Protein AF-W6KRL6-F1 (afdb_monomer_lite)

Secondary structure (DSSP, 8-state):
--EEEEEESSHHHHHHHHHHHTT--HHHHHHHHHHHHHSTTEEEEEEE-TTS-----TTEEEEEEE--TTSPPEEEEEEPPPHHHHHHHHHHHHHHHHHHHHHHHHHHHHHHHHHHHHHHHHHHTT-HHHHHHHHHHHHHHHHHTT-HHHHHHHHHHHHHHHHHTT-HHHHHHHHHHHHHHHHHTT-HHHHHHHHHHHHHHHH--SHHHHTTTSTT-PPP------------------

Sequence (238 aa):
MDRDVFFLQDSWTTLAVVRSIRGRCRHKRNRVARYVVHGPVAQRVFRLGGGGPRAEIASALFVGLYCESHAAVVEVWVGQPSLGQLFYDGTMFSARIAQAELVRQYACYCRIAKLQTIGGGWASLRESRRAMQCAIELFNVATAVGNEVIASNCRVFVGWALLWSGNTRQALKLFKAEKQSACMRKDLEQQRRCENAIINARTNTTLRRHAQSHVHDRMPQQWELGGCTSGNSSVTSA

Structure (mmCIF, N/CA/C/O backbone):
data_AF-W6KRL6-F1
#
_entry.id   AF-W6KRL6-F1
#
loop_
_atom_site.group_PDB
_atom_site.id
_atom_site.type_symbol
_atom_site.label_atom_id
_atom_site.label_alt_id
_atom_site.label_comp_id
_atom_site.label_asym_id
_atom_site.label_entity_id
_atom_site.label_seq_id
_atom_site.pdbx_PDB_ins_code
_atom_site.Cartn_x
_atom_site.Cartn_y
_atom_site.Cartn_z
_atom_site.occupancy
_atom_site.B_iso_or_equiv
_atom_site.auth_seq_id
_atom_site.auth_comp_id
_atom_site.auth_asym_id
_atom_site.auth_atom_id
_atom_site.pdbx_PDB_model_num
ATOM 1 N N . MET A 1 1 ? 27.634 0.702 -47.245 1.00 64.06 1 MET A N 1
ATOM 2 C CA . MET A 1 1 ? 26.560 0.097 -46.434 1.00 64.06 1 MET A CA 1
ATOM 3 C C . MET A 1 1 ? 26.072 1.160 -45.486 1.00 64.06 1 MET A C 1
ATOM 5 O O . MET A 1 1 ? 26.907 1.764 -44.817 1.00 64.06 1 MET A O 1
ATOM 9 N N . ASP A 1 2 ? 24.767 1.401 -45.485 1.00 75.81 2 ASP A N 1
ATOM 10 C CA . ASP A 1 2 ? 24.151 2.422 -44.644 1.00 75.81 2 ASP A CA 1
ATOM 11 C C . ASP A 1 2 ? 24.050 1.927 -43.201 1.00 75.81 2 ASP A C 1
ATOM 13 O O . ASP A 1 2 ? 23.887 0.727 -42.943 1.00 75.81 2 ASP A O 1
ATOM 17 N N . ARG A 1 3 ? 24.198 2.858 -42.257 1.00 80.44 3 ARG A N 1
ATOM 18 C CA . ARG A 1 3 ? 24.149 2.575 -40.822 1.00 80.44 3 ARG A CA 1
ATOM 19 C C . ARG A 1 3 ? 23.071 3.415 -40.172 1.00 80.44 3 ARG A C 1
ATOM 21 O O . ARG A 1 3 ? 23.146 4.642 -40.221 1.00 80.44 3 ARG A O 1
ATOM 28 N N . ASP A 1 4 ? 22.162 2.748 -39.478 1.00 84.50 4 ASP A N 1
ATOM 29 C CA . ASP A 1 4 ? 21.127 3.405 -38.695 1.00 84.50 4 ASP A CA 1
ATOM 30 C C . ASP A 1 4 ? 21.424 3.214 -37.207 1.00 84.50 4 ASP A C 1
ATOM 32 O O . ASP A 1 4 ? 21.518 2.089 -36.706 1.00 84.50 4 ASP A O 1
ATOM 36 N N . VAL A 1 5 ? 21.591 4.330 -36.497 1.00 83.50 5 VAL A N 1
ATOM 37 C CA . VAL A 1 5 ? 21.803 4.366 -35.048 1.00 83.50 5 VAL A CA 1
ATOM 38 C C . VAL A 1 5 ? 20.499 4.751 -34.363 1.00 83.50 5 VAL A C 1
ATOM 40 O O . VAL A 1 5 ? 19.988 5.857 -34.540 1.00 83.50 5 VAL A O 1
ATOM 43 N N . PHE A 1 6 ? 19.979 3.838 -33.551 1.00 84.69 6 PHE A N 1
ATOM 44 C CA . PHE A 1 6 ? 18.745 3.994 -32.796 1.00 84.69 6 PHE A CA 1
ATOM 45 C C . PHE A 1 6 ? 19.049 4.363 -31.344 1.00 84.69 6 PHE A C 1
ATOM 47 O O . PHE A 1 6 ? 19.802 3.670 -30.657 1.00 84.69 6 PHE A O 1
ATOM 54 N N . PHE A 1 7 ? 18.416 5.426 -30.859 1.00 82.69 7 PHE A N 1
ATOM 55 C CA . PHE A 1 7 ? 18.311 5.723 -29.434 1.00 82.69 7 PHE A CA 1
ATOM 56 C C . PHE A 1 7 ? 16.931 5.289 -28.959 1.00 82.69 7 PHE A C 1
ATOM 58 O O . PHE A 1 7 ? 15.911 5.712 -29.515 1.00 82.69 7 PHE A O 1
ATOM 65 N N . LEU A 1 8 ? 16.912 4.398 -27.970 1.00 85.75 8 LEU A N 1
ATOM 66 C CA . LEU A 1 8 ? 15.674 3.843 -27.440 1.00 85.75 8 LEU A CA 1
ATOM 67 C C . LEU A 1 8 ? 15.083 4.750 -26.358 1.00 85.75 8 LEU A C 1
ATOM 69 O O . LEU A 1 8 ? 15.789 5.565 -25.773 1.00 85.75 8 LEU A O 1
ATOM 73 N N . GLN A 1 9 ? 13.789 4.571 -26.104 1.00 84.19 9 GLN A N 1
ATOM 74 C CA . GLN A 1 9 ? 12.980 5.387 -25.196 1.00 84.19 9 GLN A CA 1
ATOM 75 C C . GLN A 1 9 ? 13.526 5.478 -23.765 1.00 84.19 9 GLN A C 1
ATOM 77 O O . GLN A 1 9 ? 13.345 6.501 -23.108 1.00 84.19 9 GLN A O 1
ATOM 82 N N . ASP A 1 10 ? 14.169 4.416 -23.279 1.00 84.12 10 ASP A N 1
ATOM 83 C CA . ASP A 1 10 ? 14.831 4.406 -21.981 1.00 84.12 10 ASP A CA 1
ATOM 84 C C . ASP A 1 10 ? 16.090 3.522 -21.977 1.00 84.12 10 ASP A C 1
ATOM 86 O O . ASP A 1 10 ? 16.336 2.659 -22.838 1.00 84.12 10 ASP A O 1
ATOM 90 N N . SER A 1 11 ? 16.919 3.754 -20.964 1.00 87.38 11 SER A N 1
ATOM 91 C CA . SER A 1 11 ? 18.169 3.032 -20.759 1.00 87.38 11 SER A CA 1
ATOM 92 C C . SER A 1 11 ? 17.945 1.546 -20.473 1.00 87.38 11 SER A C 1
ATOM 94 O O . SER A 1 11 ? 18.770 0.715 -20.858 1.00 87.38 11 SER A O 1
ATOM 96 N N . TRP A 1 12 ? 16.827 1.177 -19.841 1.00 86.94 12 TRP A N 1
ATOM 97 C CA . TRP A 1 12 ? 16.502 -0.213 -19.506 1.00 86.94 12 TRP A CA 1
ATOM 98 C C . TRP A 1 12 ? 16.234 -1.047 -20.748 1.00 86.94 12 TRP A C 1
ATOM 100 O O . TRP A 1 12 ? 16.738 -2.166 -20.868 1.00 86.94 12 TRP A O 1
ATOM 110 N N . THR A 1 13 ? 15.508 -0.489 -21.707 1.00 87.69 13 THR A N 1
ATOM 111 C CA . THR A 1 13 ? 15.218 -1.153 -22.967 1.00 87.69 13 THR A CA 1
ATOM 112 C C . THR A 1 13 ? 16.473 -1.261 -23.812 1.00 87.69 13 THR A C 1
ATOM 114 O O . THR A 1 13 ? 16.713 -2.297 -24.434 1.00 87.69 13 THR A O 1
ATOM 117 N N . THR A 1 14 ? 17.343 -0.252 -23.748 1.00 87.12 14 THR A N 1
ATOM 118 C CA . THR A 1 14 ? 18.675 -0.338 -24.347 1.00 87.12 14 THR A CA 1
ATOM 119 C C . THR A 1 14 ? 19.475 -1.497 -23.760 1.00 87.12 14 THR A C 1
ATOM 121 O O . THR A 1 14 ? 19.938 -2.365 -24.501 1.00 87.12 14 THR A O 1
ATOM 124 N N . LEU A 1 15 ? 19.573 -1.594 -22.432 1.00 86.94 15 LEU A N 1
ATOM 125 C CA . LEU A 1 15 ? 20.254 -2.703 -21.761 1.00 86.94 15 LEU A CA 1
ATOM 126 C C . LEU A 1 15 ? 19.613 -4.066 -22.067 1.00 86.94 15 LEU A C 1
ATOM 128 O O . LEU A 1 15 ? 20.332 -5.054 -22.239 1.00 86.94 15 LEU A O 1
ATOM 132 N N . ALA A 1 16 ? 18.285 -4.135 -22.183 1.00 88.12 16 ALA A N 1
ATOM 133 C CA . ALA A 1 16 ? 17.567 -5.349 -22.562 1.00 88.12 16 ALA A CA 1
ATOM 134 C C . ALA A 1 16 ? 17.936 -5.802 -23.982 1.00 88.12 16 ALA A C 1
ATOM 136 O O . ALA A 1 16 ? 18.247 -6.979 -24.188 1.00 88.12 16 ALA A O 1
ATOM 137 N N . VAL A 1 17 ? 17.994 -4.874 -24.943 1.00 87.62 17 VAL A N 1
ATOM 138 C CA . VAL A 1 17 ? 18.446 -5.147 -26.314 1.00 87.62 17 VAL A CA 1
ATOM 139 C C . VAL A 1 17 ? 19.902 -5.616 -26.319 1.00 87.62 17 VAL A C 1
ATOM 141 O O . VAL A 1 17 ? 20.185 -6.677 -26.881 1.00 87.62 17 VAL A O 1
ATOM 144 N N . VAL A 1 18 ? 20.808 -4.924 -25.617 1.00 85.75 18 VAL A N 1
ATOM 145 C CA . VAL A 1 18 ? 22.223 -5.327 -25.487 1.00 85.75 18 VAL A CA 1
ATOM 146 C C . VAL A 1 18 ? 22.353 -6.739 -24.907 1.00 85.75 18 VAL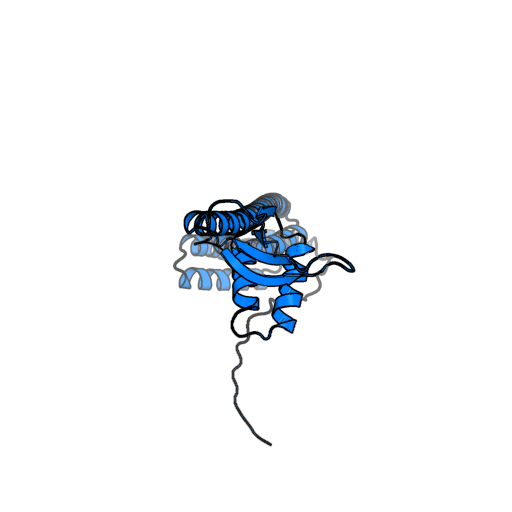 A C 1
ATOM 148 O O . VAL A 1 18 ? 23.077 -7.583 -25.444 1.00 85.75 18 VAL A O 1
ATOM 151 N N . ARG A 1 19 ? 21.625 -7.044 -23.830 1.00 86.81 19 ARG A N 1
ATOM 152 C CA . ARG A 1 19 ? 21.628 -8.376 -23.210 1.00 86.81 19 ARG A CA 1
ATOM 153 C C . ARG A 1 19 ? 21.051 -9.435 -24.146 1.00 86.81 19 ARG A C 1
ATOM 155 O O . ARG A 1 19 ? 21.549 -10.557 -24.173 1.00 86.81 19 ARG A O 1
ATOM 162 N N . SER A 1 20 ? 20.040 -9.083 -24.938 1.00 85.94 20 SER A N 1
ATOM 163 C CA . SER A 1 20 ? 19.378 -10.004 -25.863 1.00 85.94 20 SER A CA 1
ATOM 164 C C . SER A 1 20 ? 20.248 -10.429 -27.047 1.00 85.94 20 SER A C 1
ATOM 166 O O . SER A 1 20 ? 19.933 -11.438 -27.675 1.00 85.94 20 SER A O 1
ATOM 168 N N . ILE A 1 21 ? 21.333 -9.710 -27.353 1.00 87.06 21 ILE A N 1
ATOM 169 C CA . ILE A 1 21 ? 22.232 -10.042 -28.469 1.00 87.06 21 ILE A CA 1
ATOM 170 C C . ILE A 1 21 ? 23.564 -10.671 -28.038 1.00 87.06 21 ILE A C 1
ATOM 172 O O . ILE A 1 21 ? 24.236 -11.277 -28.876 1.00 87.06 21 ILE A O 1
ATOM 176 N N . ARG A 1 22 ? 23.942 -10.585 -26.753 1.00 81.56 22 ARG A N 1
ATOM 177 C CA . ARG A 1 22 ? 25.165 -11.221 -26.229 1.00 81.56 22 ARG A CA 1
ATOM 178 C C . ARG A 1 22 ? 25.118 -12.741 -26.438 1.00 81.56 22 ARG A C 1
ATOM 180 O O . ARG A 1 22 ? 24.152 -13.395 -26.055 1.00 81.56 22 ARG A O 1
ATOM 187 N N . GLY A 1 23 ? 26.160 -13.294 -27.066 1.00 74.19 23 GLY A N 1
ATOM 188 C CA . GLY A 1 23 ? 26.314 -14.739 -27.295 1.00 74.19 23 GLY A CA 1
ATOM 189 C C . GLY A 1 23 ? 25.316 -15.367 -28.278 1.00 74.19 23 GLY A C 1
ATOM 190 O O . GLY A 1 23 ? 25.178 -16.586 -28.302 1.00 74.19 23 GLY A O 1
ATOM 191 N N . ARG A 1 24 ? 24.584 -14.571 -29.074 1.00 83.56 24 ARG A N 1
ATOM 192 C CA . ARG A 1 24 ? 23.558 -15.090 -29.996 1.00 83.56 24 ARG A CA 1
ATOM 193 C C . ARG A 1 24 ? 24.026 -15.167 -31.450 1.00 83.56 24 ARG A C 1
ATOM 195 O O . ARG A 1 24 ? 24.727 -14.290 -31.947 1.00 83.56 24 ARG A O 1
ATOM 202 N N . CYS A 1 25 ? 23.538 -16.183 -32.163 1.00 86.19 25 CYS A N 1
ATOM 203 C CA . CYS A 1 25 ? 23.768 -16.375 -33.596 1.00 86.19 25 CYS A CA 1
ATOM 204 C C . CYS A 1 25 ? 23.136 -15.256 -34.451 1.00 86.19 25 CYS A C 1
ATOM 206 O O . CYS A 1 25 ? 22.138 -14.639 -34.062 1.00 86.19 25 CYS A O 1
ATOM 208 N N . ARG A 1 26 ? 23.663 -15.061 -35.670 1.00 84.62 26 ARG A N 1
ATOM 209 C CA . ARG A 1 26 ? 23.266 -14.009 -36.632 1.00 84.62 26 ARG A CA 1
ATOM 210 C C . ARG A 1 26 ? 21.752 -13.907 -36.864 1.00 84.62 26 ARG A C 1
ATOM 212 O O . ARG A 1 26 ? 21.209 -12.809 -36.854 1.00 84.62 26 ARG A O 1
ATOM 219 N N . HIS A 1 27 ? 21.050 -15.033 -36.995 1.00 83.94 27 HIS A N 1
ATOM 220 C CA . HIS A 1 27 ? 19.597 -15.039 -37.212 1.00 83.94 27 HIS A CA 1
ATOM 221 C C . HIS A 1 27 ? 18.814 -14.409 -36.043 1.00 83.94 27 HIS A C 1
ATOM 223 O O . HIS A 1 27 ? 17.925 -13.585 -36.253 1.00 83.94 27 HIS A O 1
ATOM 229 N N . LYS A 1 28 ? 19.186 -14.729 -34.793 1.00 85.75 28 LYS A N 1
ATOM 230 C CA . LYS A 1 28 ? 18.552 -14.151 -33.595 1.00 85.75 28 LYS A CA 1
ATOM 231 C C . LYS A 1 28 ? 18.850 -12.654 -33.473 1.00 85.75 28 LYS A C 1
ATOM 233 O O . LYS A 1 28 ? 17.964 -11.897 -33.094 1.00 85.75 28 LYS A O 1
ATOM 238 N N . ARG A 1 29 ? 20.062 -12.227 -33.840 1.00 87.25 29 ARG A N 1
ATOM 239 C CA . ARG A 1 29 ? 20.460 -10.811 -33.893 1.00 87.25 29 ARG A CA 1
ATOM 240 C C . ARG A 1 29 ? 19.638 -10.012 -34.906 1.00 87.25 29 ARG A C 1
ATOM 242 O O . ARG A 1 29 ? 19.125 -8.955 -34.562 1.00 87.25 29 ARG A O 1
ATOM 249 N N . ASN A 1 30 ? 19.407 -10.555 -36.099 1.00 88.25 30 ASN A N 1
ATOM 250 C CA . ASN A 1 30 ? 18.569 -9.905 -37.114 1.00 88.25 30 ASN A CA 1
ATOM 251 C C . ASN A 1 30 ? 17.095 -9.795 -36.680 1.00 88.25 30 ASN A C 1
ATOM 253 O O . ASN A 1 30 ? 16.422 -8.822 -37.012 1.00 88.25 30 ASN A O 1
ATOM 257 N N . ARG A 1 31 ? 16.584 -10.752 -35.891 1.00 86.50 31 ARG A N 1
ATOM 258 C CA . ARG A 1 31 ? 15.240 -10.647 -35.296 1.00 86.50 31 ARG A CA 1
ATOM 259 C C . ARG A 1 31 ? 15.147 -9.497 -34.287 1.00 86.50 31 ARG A C 1
ATOM 261 O O . ARG A 1 31 ? 14.155 -8.780 -34.288 1.00 86.50 31 ARG A O 1
ATOM 268 N N . VAL A 1 32 ? 16.178 -9.306 -33.462 1.00 87.06 32 VAL A N 1
ATOM 269 C CA . VAL A 1 32 ? 16.261 -8.158 -32.542 1.00 87.06 32 VAL A CA 1
ATOM 270 C C . VAL A 1 32 ? 16.416 -6.850 -33.322 1.00 87.06 32 VAL A C 1
ATOM 272 O O . VAL A 1 32 ? 15.761 -5.875 -32.983 1.00 87.06 32 VAL A O 1
ATOM 275 N N . ALA A 1 33 ? 17.197 -6.833 -34.407 1.00 88.56 33 ALA A N 1
ATOM 276 C CA . ALA A 1 33 ? 17.314 -5.668 -35.285 1.00 88.56 33 ALA A CA 1
ATOM 277 C C . ALA A 1 33 ? 15.953 -5.257 -35.875 1.00 88.56 33 ALA A C 1
ATOM 279 O O . ALA A 1 33 ? 15.594 -4.090 -35.802 1.00 88.56 33 ALA A O 1
ATOM 280 N N . ARG A 1 34 ? 15.139 -6.214 -36.351 1.00 87.38 34 ARG A N 1
ATOM 281 C CA . ARG A 1 34 ? 13.751 -5.938 -36.777 1.00 87.38 34 ARG A CA 1
ATOM 282 C C . ARG A 1 34 ? 12.901 -5.333 -35.661 1.00 87.38 34 ARG A C 1
ATOM 284 O O . ARG A 1 34 ? 12.130 -4.421 -35.923 1.00 87.38 34 ARG A O 1
ATOM 291 N N . TYR A 1 35 ? 13.038 -5.840 -34.435 1.00 85.94 35 TYR A N 1
ATOM 292 C CA . TYR A 1 35 ? 12.329 -5.297 -33.275 1.00 85.94 35 TYR A CA 1
ATOM 293 C C . TYR A 1 35 ? 12.778 -3.872 -32.931 1.00 85.94 35 TYR A C 1
ATOM 295 O O . TYR A 1 35 ? 11.952 -3.061 -32.546 1.00 85.94 35 TYR A O 1
ATOM 303 N N . VAL A 1 36 ? 14.061 -3.542 -33.082 1.00 87.06 36 VAL A N 1
ATOM 304 C CA . VAL A 1 36 ? 14.564 -2.175 -32.864 1.00 87.06 36 VAL A CA 1
ATOM 305 C C . VAL A 1 36 ? 14.040 -1.211 -33.931 1.00 87.06 36 VAL A C 1
ATOM 307 O O . VAL A 1 36 ? 13.662 -0.097 -33.593 1.00 87.06 36 VAL A O 1
ATOM 310 N N . VAL A 1 37 ? 13.989 -1.648 -35.194 1.00 86.31 37 VAL A N 1
ATOM 311 C CA . VAL A 1 37 ? 13.537 -0.820 -36.325 1.00 86.31 37 VAL A CA 1
ATOM 312 C C . VAL A 1 37 ? 12.026 -0.565 -36.282 1.00 86.31 37 VAL A C 1
ATOM 314 O O . VAL A 1 37 ? 11.600 0.567 -36.476 1.00 86.31 37 VAL A O 1
ATOM 317 N N . HIS A 1 38 ? 11.221 -1.600 -36.013 1.00 83.38 38 HIS A N 1
ATOM 318 C CA . HIS A 1 38 ? 9.748 -1.527 -36.075 1.00 83.38 38 HIS A CA 1
ATOM 319 C C . HIS A 1 38 ? 9.056 -1.452 -34.716 1.00 83.38 38 HIS A C 1
ATOM 321 O O . HIS A 1 38 ? 7.838 -1.309 -34.642 1.00 83.38 38 HIS A O 1
ATOM 327 N N . GLY A 1 39 ? 9.796 -1.637 -33.629 1.00 76.31 39 GLY A N 1
ATOM 328 C CA . GLY A 1 39 ? 9.232 -1.627 -32.289 1.00 76.31 39 GLY A CA 1
ATOM 329 C C . GLY A 1 39 ? 8.899 -0.207 -31.830 1.00 76.31 39 GLY A C 1
ATOM 330 O O . GLY A 1 39 ? 9.564 0.747 -32.233 1.00 76.31 39 GLY A O 1
ATOM 331 N N . PRO A 1 40 ? 7.949 -0.053 -30.892 1.00 69.50 40 PRO A N 1
ATOM 332 C CA . PRO A 1 40 ? 7.543 1.250 -30.350 1.00 69.50 40 PRO A CA 1
ATOM 333 C C . PRO A 1 40 ? 8.632 1.934 -29.505 1.00 69.50 40 PRO A C 1
ATOM 335 O O . PRO A 1 40 ? 8.388 2.956 -28.877 1.00 69.50 40 PRO A O 1
ATOM 338 N N . VAL A 1 41 ? 9.824 1.343 -29.438 1.00 70.06 41 VAL A N 1
ATOM 339 C CA . VAL A 1 41 ? 10.888 1.722 -28.512 1.00 70.06 41 VAL A CA 1
ATOM 340 C C . VAL A 1 41 ? 11.877 2.708 -29.138 1.00 70.06 41 VAL A C 1
ATOM 342 O O . VAL A 1 41 ? 12.660 3.326 -28.421 1.00 70.06 41 VAL A O 1
ATOM 345 N N . ALA A 1 42 ? 11.891 2.858 -30.464 1.00 72.56 42 ALA A N 1
ATOM 346 C CA . ALA A 1 42 ? 12.784 3.801 -31.128 1.00 72.56 42 ALA A CA 1
ATOM 347 C C . ALA A 1 42 ? 12.310 5.241 -30.883 1.00 72.56 42 ALA A C 1
ATOM 349 O O . ALA A 1 42 ? 11.240 5.637 -31.336 1.00 72.56 42 ALA A O 1
ATOM 350 N N . GLN A 1 43 ? 13.118 6.034 -30.178 1.00 68.44 43 GLN A N 1
ATOM 351 C CA . GLN A 1 43 ? 12.802 7.433 -29.890 1.00 68.44 43 GLN A CA 1
ATOM 352 C C . GLN A 1 43 ? 13.455 8.384 -30.896 1.00 68.44 43 GLN A C 1
ATOM 354 O O . GLN A 1 43 ? 12.865 9.398 -31.268 1.00 68.44 43 GLN A O 1
ATOM 359 N N . ARG A 1 44 ? 14.686 8.081 -31.329 1.00 68.38 44 ARG A N 1
ATOM 360 C CA . ARG A 1 44 ? 15.421 8.853 -32.343 1.00 68.38 44 ARG A CA 1
ATOM 361 C C . ARG A 1 44 ? 16.256 7.927 -33.217 1.00 68.38 44 ARG A C 1
ATOM 363 O O . ARG A 1 44 ? 16.846 6.973 -32.711 1.00 68.38 44 ARG A O 1
ATOM 370 N N . VAL A 1 45 ? 16.335 8.242 -34.508 1.00 75.81 45 VAL A N 1
ATOM 371 C CA . VAL A 1 45 ? 17.116 7.490 -35.499 1.00 75.81 45 VAL A CA 1
ATOM 372 C C . VAL A 1 45 ? 18.070 8.441 -36.207 1.00 75.81 45 VAL A C 1
ATOM 374 O O . VAL A 1 45 ? 17.643 9.469 -36.728 1.00 75.81 45 VAL A O 1
ATOM 377 N N . PHE A 1 46 ? 19.354 8.092 -36.237 1.00 71.94 46 PHE A N 1
ATOM 378 C CA . PHE A 1 46 ? 20.376 8.805 -36.997 1.00 71.94 46 PHE A CA 1
ATOM 379 C C . PHE A 1 46 ? 20.888 7.907 -38.118 1.00 71.94 46 PHE A C 1
ATOM 381 O O . PHE A 1 46 ? 21.445 6.842 -37.849 1.00 71.94 46 PHE A O 1
ATOM 388 N N . ARG A 1 47 ? 20.710 8.344 -39.369 1.00 72.38 47 ARG A N 1
ATOM 389 C CA . ARG A 1 47 ? 21.240 7.652 -40.548 1.00 72.38 47 ARG A CA 1
ATOM 390 C C . ARG A 1 47 ? 22.613 8.208 -40.891 1.00 72.38 47 ARG A C 1
ATOM 392 O O . ARG A 1 47 ? 22.749 9.402 -41.152 1.00 72.38 47 ARG A O 1
ATOM 399 N N . LEU A 1 48 ? 23.628 7.355 -40.896 1.00 66.94 48 LEU A N 1
ATOM 400 C CA . LEU A 1 48 ? 24.983 7.720 -41.294 1.00 66.94 48 LEU A CA 1
ATOM 401 C C . LEU A 1 48 ? 25.221 7.240 -42.729 1.00 66.94 48 LEU A C 1
ATOM 403 O O . LEU A 1 48 ? 25.439 6.051 -42.970 1.00 66.94 48 LEU A O 1
ATOM 407 N N . GLY A 1 49 ? 25.171 8.182 -43.673 1.00 59.50 49 GLY A N 1
ATOM 408 C CA . GLY A 1 49 ? 25.572 7.966 -45.064 1.00 59.50 49 GLY A CA 1
ATOM 409 C C . GLY A 1 49 ? 27.096 7.973 -45.215 1.00 59.50 49 GLY A C 1
ATOM 410 O O . GLY A 1 49 ? 27.803 8.695 -44.506 1.00 59.50 49 GLY A O 1
ATOM 411 N N . GLY A 1 50 ? 27.614 7.149 -46.129 1.00 55.78 50 GLY A N 1
ATOM 412 C CA . GLY A 1 50 ? 29.049 7.026 -46.398 1.00 55.78 50 GLY A CA 1
ATOM 413 C C . GLY A 1 50 ? 29.660 8.343 -46.883 1.00 55.78 50 GLY A C 1
ATOM 414 O O . GLY A 1 50 ? 29.525 8.688 -48.049 1.00 55.78 50 GLY A O 1
ATOM 415 N N . GLY A 1 51 ? 30.330 9.072 -45.987 1.00 51.44 51 GLY A N 1
ATOM 416 C CA . GLY A 1 51 ? 31.035 10.318 -46.314 1.00 51.44 51 GLY A CA 1
ATOM 417 C C . GLY A 1 51 ? 31.280 11.257 -45.129 1.00 51.44 51 GLY A C 1
ATOM 418 O O . GLY A 1 51 ? 32.160 12.107 -45.206 1.00 51.44 51 GLY A O 1
ATOM 419 N N . GLY A 1 52 ? 30.552 11.104 -44.018 1.00 46.41 52 GLY A N 1
ATOM 420 C CA . GLY A 1 52 ? 30.804 11.879 -42.797 1.00 46.41 52 GLY A CA 1
ATOM 421 C C . GLY A 1 52 ? 32.029 11.383 -42.015 1.00 46.41 52 GLY A C 1
ATOM 422 O O . GLY A 1 52 ? 32.394 10.207 -42.143 1.00 46.41 52 GLY A O 1
ATOM 423 N N . PRO A 1 53 ? 32.664 12.241 -41.186 1.00 42.56 53 PRO A N 1
ATOM 424 C CA . PRO A 1 53 ? 33.750 11.811 -40.316 1.00 42.56 53 PRO A CA 1
ATOM 425 C C . PRO A 1 53 ? 33.299 10.600 -39.500 1.00 42.56 53 PRO A C 1
ATOM 427 O O . PRO A 1 53 ? 32.136 10.506 -39.097 1.00 42.56 53 PRO A O 1
ATOM 430 N N . ARG A 1 54 ? 34.234 9.676 -39.247 1.00 46.06 54 ARG A N 1
ATOM 431 C CA . ARG A 1 54 ? 34.097 8.643 -38.216 1.00 46.06 54 ARG A CA 1
ATOM 432 C C . ARG A 1 54 ? 34.010 9.357 -36.865 1.00 46.06 54 ARG A C 1
ATOM 434 O O . ARG A 1 54 ? 34.966 9.332 -36.103 1.00 46.06 54 ARG A O 1
ATOM 441 N N . ALA A 1 55 ? 32.902 10.041 -36.583 1.00 46.34 55 ALA A N 1
ATOM 442 C CA . ALA A 1 55 ? 32.532 10.332 -35.217 1.00 46.34 55 ALA A CA 1
ATOM 443 C C . ALA A 1 55 ? 32.529 8.960 -34.563 1.00 46.34 55 ALA A C 1
ATOM 445 O O . ALA A 1 55 ? 31.776 8.078 -34.987 1.00 46.34 55 ALA A O 1
ATOM 446 N N . GLU A 1 56 ? 33.496 8.736 -33.680 1.00 45.38 56 GLU A N 1
ATOM 447 C CA . GLU A 1 56 ? 33.597 7.506 -32.933 1.00 45.38 56 GLU A CA 1
ATOM 448 C C . GLU A 1 56 ? 32.216 7.263 -32.352 1.00 45.38 56 GLU A C 1
ATOM 450 O O . GLU A 1 56 ? 31.750 7.970 -31.460 1.00 45.38 56 GLU A O 1
ATOM 455 N N . ILE A 1 57 ? 31.535 6.256 -32.888 1.00 53.34 57 ILE A N 1
ATOM 456 C CA . ILE A 1 57 ? 30.336 5.713 -32.283 1.00 53.34 57 ILE A CA 1
ATOM 457 C C . ILE A 1 57 ? 30.823 4.899 -31.069 1.00 53.34 57 ILE A C 1
ATOM 459 O O . ILE A 1 57 ? 30.576 3.703 -30.955 1.00 53.34 57 ILE A O 1
ATOM 463 N N . ALA A 1 58 ? 31.611 5.527 -30.187 1.00 53.19 58 ALA A N 1
ATOM 464 C CA . ALA A 1 58 ? 32.202 4.927 -28.997 1.00 53.19 58 ALA A CA 1
ATOM 465 C C . ALA A 1 58 ? 31.103 4.438 -28.043 1.00 53.19 58 ALA A C 1
ATOM 467 O O . ALA A 1 58 ? 31.318 3.548 -27.227 1.00 53.19 58 ALA A O 1
ATOM 468 N N . SER A 1 59 ? 29.899 4.985 -28.206 1.00 71.94 59 SER A N 1
ATOM 469 C CA . SER A 1 59 ? 28.701 4.683 -27.448 1.00 71.94 59 SER A CA 1
ATOM 470 C C . SER A 1 59 ? 27.577 4.125 -28.328 1.00 71.94 59 SER A C 1
ATOM 472 O O . SER A 1 59 ? 26.429 4.491 -28.126 1.00 71.94 59 SER A O 1
ATOM 474 N N . ALA A 1 60 ? 27.828 3.237 -29.299 1.00 79.88 60 ALA A N 1
ATOM 475 C CA . ALA A 1 60 ? 26.749 2.398 -29.844 1.00 79.88 60 ALA A CA 1
ATOM 476 C C . ALA A 1 60 ? 27.188 0.959 -30.105 1.00 79.88 60 ALA A C 1
ATOM 478 O O . ALA A 1 60 ? 28.340 0.659 -30.405 1.00 79.88 60 ALA A O 1
ATOM 479 N N . LEU A 1 61 ? 26.225 0.052 -29.990 1.00 85.88 61 LEU A N 1
ATOM 480 C CA . LEU A 1 61 ? 26.424 -1.379 -30.120 1.00 85.88 61 LEU A CA 1
ATOM 481 C C . LEU A 1 61 ? 25.745 -1.895 -31.385 1.00 85.88 61 LEU A C 1
ATOM 483 O O . LEU A 1 61 ? 24.552 -1.674 -31.595 1.00 85.88 61 LEU A O 1
ATOM 487 N N . PHE A 1 62 ? 26.488 -2.650 -32.190 1.00 87.25 62 PHE A N 1
ATOM 488 C CA . PHE A 1 62 ? 25.923 -3.328 -33.349 1.00 87.25 62 PHE A CA 1
ATOM 489 C C . PHE A 1 62 ? 24.919 -4.400 -32.910 1.00 87.25 62 PHE A C 1
ATOM 491 O O . PHE A 1 62 ? 25.273 -5.360 -32.217 1.00 87.25 62 PHE A O 1
ATOM 498 N N . VAL A 1 63 ? 23.669 -4.276 -33.349 1.00 88.25 63 VAL A N 1
ATOM 499 C CA . VAL A 1 63 ? 22.590 -5.210 -33.012 1.00 88.25 63 VAL A CA 1
ATOM 500 C C . VAL A 1 63 ? 22.515 -6.328 -34.037 1.00 88.25 63 VAL A C 1
ATOM 502 O O . VAL A 1 63 ? 22.600 -7.501 -33.663 1.00 88.25 63 VAL A O 1
ATOM 505 N N . GLY A 1 64 ? 22.417 -5.981 -35.317 1.00 88.44 64 GLY A N 1
ATOM 506 C CA . GLY A 1 64 ? 22.269 -6.932 -36.411 1.00 88.44 64 GLY A CA 1
ATOM 507 C C . GLY A 1 64 ? 22.007 -6.239 -37.742 1.00 88.44 64 GLY A C 1
ATOM 508 O O . GLY A 1 64 ? 22.094 -5.019 -37.853 1.00 88.44 64 GLY A O 1
ATOM 509 N N . LEU A 1 65 ? 21.686 -7.037 -38.755 1.00 89.44 65 LEU A N 1
ATOM 510 C CA . LEU A 1 65 ? 21.355 -6.532 -40.082 1.00 89.44 65 LEU A CA 1
ATOM 511 C C . LEU A 1 65 ? 19.842 -6.521 -40.264 1.00 89.44 65 LEU A C 1
ATOM 513 O O . LEU A 1 65 ? 19.160 -7.494 -39.917 1.00 89.44 65 LEU A O 1
ATOM 517 N N . TYR A 1 66 ? 19.346 -5.442 -40.850 1.00 86.81 66 TYR A N 1
ATOM 518 C CA . TYR A 1 66 ? 17.968 -5.314 -41.287 1.00 86.81 66 TYR A CA 1
ATOM 519 C C . TYR A 1 66 ? 17.927 -5.107 -42.802 1.00 86.81 66 TYR A C 1
ATOM 521 O O . TYR A 1 66 ? 18.783 -4.446 -43.378 1.00 86.81 66 TYR A O 1
ATOM 529 N N . CYS A 1 67 ? 16.954 -5.735 -43.449 1.00 83.19 67 CYS A N 1
ATOM 530 C CA . CYS A 1 67 ? 16.679 -5.570 -44.867 1.00 83.19 67 CYS A CA 1
ATOM 531 C C . CYS A 1 67 ? 15.162 -5.525 -45.002 1.00 83.19 67 CYS A C 1
ATOM 533 O O . CYS A 1 67 ? 14.479 -6.477 -44.606 1.00 83.19 67 CYS A O 1
ATOM 535 N N . GLU A 1 68 ? 14.659 -4.397 -45.481 1.00 76.31 68 GLU A N 1
ATOM 536 C CA . GLU A 1 68 ? 13.265 -4.247 -45.876 1.00 76.31 68 GLU A CA 1
ATOM 537 C C . GLU A 1 68 ? 13.094 -4.912 -47.245 1.00 76.31 68 GLU A C 1
ATOM 539 O O . GLU A 1 68 ? 14.028 -4.906 -48.046 1.00 76.31 68 GLU A O 1
ATOM 544 N N . SER A 1 69 ? 11.957 -5.557 -47.510 1.00 59.66 69 SER A N 1
ATOM 545 C CA . SER A 1 69 ? 11.741 -6.291 -48.762 1.00 59.66 69 SER A CA 1
ATOM 546 C C . SER A 1 69 ? 12.030 -5.381 -49.968 1.00 59.66 69 SER A C 1
ATOM 548 O O . SER A 1 69 ? 11.288 -4.433 -50.196 1.00 59.66 69 SER A O 1
ATOM 550 N N . HIS A 1 70 ? 13.105 -5.676 -50.713 1.00 59.03 70 HIS A N 1
ATOM 551 C CA . HIS A 1 70 ? 13.650 -4.911 -51.856 1.00 59.03 70 HIS A CA 1
ATOM 552 C C . HIS A 1 70 ? 14.546 -3.689 -51.553 1.00 59.03 70 HIS A C 1
ATOM 554 O O . HIS A 1 70 ? 14.935 -2.988 -52.486 1.00 59.03 70 HIS A O 1
ATOM 560 N N . ALA A 1 71 ? 14.946 -3.458 -50.301 1.00 70.75 71 ALA A N 1
ATOM 561 C CA . ALA A 1 71 ? 15.875 -2.390 -49.919 1.00 70.75 71 ALA A CA 1
ATOM 562 C C . ALA A 1 71 ? 17.324 -2.885 -49.736 1.00 70.75 71 ALA A C 1
ATOM 564 O O . ALA A 1 71 ? 17.603 -4.083 -49.639 1.00 70.75 71 ALA A O 1
ATOM 565 N N . ALA A 1 72 ? 18.267 -1.942 -49.667 1.00 77.38 72 ALA A N 1
ATOM 566 C CA . ALA A 1 72 ? 19.645 -2.234 -49.289 1.00 77.38 72 ALA A CA 1
ATOM 567 C C . ALA A 1 72 ? 19.718 -2.769 -47.846 1.00 77.38 72 ALA A C 1
ATOM 569 O O . ALA A 1 72 ? 18.924 -2.399 -46.982 1.00 77.38 72 ALA A O 1
ATOM 570 N N . VAL A 1 73 ? 20.693 -3.641 -47.573 1.00 82.56 73 VAL A N 1
ATOM 571 C CA . VAL A 1 73 ? 20.942 -4.135 -46.212 1.00 82.56 73 VAL A CA 1
ATOM 572 C C . VAL A 1 73 ? 21.503 -2.995 -45.358 1.00 82.56 73 VAL A C 1
ATOM 574 O O . VAL A 1 73 ? 22.568 -2.460 -45.671 1.00 82.56 73 VAL A O 1
ATOM 577 N N . VAL A 1 74 ? 20.807 -2.674 -44.267 1.00 84.94 74 VAL A N 1
ATOM 578 C CA . VAL A 1 74 ? 21.170 -1.630 -43.301 1.00 84.94 74 VAL A CA 1
ATOM 579 C C . VAL A 1 74 ? 21.738 -2.267 -42.036 1.00 84.94 74 VAL A C 1
ATOM 581 O O . VAL A 1 74 ? 21.199 -3.244 -41.497 1.00 84.94 74 VAL A O 1
ATOM 584 N N . GLU A 1 75 ? 22.839 -1.711 -41.537 1.00 88.69 75 GLU A N 1
ATOM 585 C CA . GLU A 1 75 ? 23.365 -2.069 -40.223 1.00 88.69 75 GLU A CA 1
ATOM 586 C C . GLU A 1 75 ? 22.577 -1.349 -39.127 1.00 88.69 75 GLU A C 1
ATOM 588 O O . GLU A 1 75 ? 22.530 -0.121 -39.095 1.00 88.69 75 GLU A O 1
ATOM 593 N N . VAL A 1 76 ? 22.003 -2.114 -38.197 1.00 88.44 76 VAL A N 1
ATOM 594 C CA . VAL A 1 76 ? 21.263 -1.567 -37.057 1.00 88.44 76 VAL A CA 1
ATOM 595 C C . VAL A 1 76 ? 22.182 -1.489 -35.847 1.00 88.44 76 VAL A C 1
ATOM 597 O O . VAL A 1 76 ? 22.675 -2.507 -35.345 1.00 88.44 76 VAL A O 1
ATOM 600 N N . TRP A 1 77 ? 22.372 -0.272 -35.356 1.00 88.44 77 TRP A N 1
ATOM 601 C CA . TRP A 1 77 ? 23.160 0.060 -34.178 1.00 88.44 77 TRP A CA 1
ATOM 602 C C . TRP A 1 77 ? 22.256 0.669 -33.110 1.00 88.44 77 TRP A C 1
ATOM 604 O O . TRP A 1 77 ? 21.306 1.376 -33.428 1.00 88.44 77 TRP A O 1
ATOM 614 N N . VAL A 1 78 ? 22.541 0.411 -31.836 1.00 87.81 78 VAL A N 1
ATOM 615 C CA . VAL A 1 78 ? 21.812 1.022 -30.716 1.00 87.81 78 VAL A CA 1
ATOM 616 C C . VAL A 1 78 ? 22.774 1.822 -29.856 1.00 87.81 78 VAL A C 1
ATOM 618 O O . VAL A 1 78 ? 23.765 1.270 -29.375 1.00 87.81 78 VAL A O 1
ATOM 621 N N . GLY A 1 79 ? 22.480 3.109 -29.670 1.00 84.69 79 GLY A N 1
ATOM 622 C CA . GLY A 1 79 ? 23.252 4.001 -28.811 1.00 84.69 79 GLY A CA 1
ATOM 623 C C . GLY A 1 79 ? 23.233 3.517 -27.362 1.00 84.69 79 GLY A C 1
ATOM 624 O O . GLY A 1 79 ? 22.172 3.229 -26.823 1.00 84.69 79 GLY A O 1
ATOM 625 N N . GLN A 1 80 ? 24.395 3.400 -26.728 1.00 83.31 80 GLN A N 1
ATOM 626 C CA . GLN A 1 80 ? 24.534 3.085 -25.314 1.00 83.31 80 GLN A CA 1
ATOM 627 C C . GLN A 1 80 ? 24.094 4.288 -24.473 1.00 83.31 80 GLN A C 1
ATOM 629 O O . GLN A 1 80 ? 24.467 5.423 -24.786 1.00 83.31 80 GLN A O 1
ATOM 634 N N . PRO A 1 81 ? 23.328 4.067 -23.394 1.00 82.62 81 PRO A N 1
ATOM 635 C CA . PRO A 1 81 ? 22.943 5.150 -22.513 1.00 82.62 81 PRO A CA 1
ATOM 636 C C . PRO A 1 81 ? 24.178 5.658 -21.766 1.00 82.62 81 PRO A C 1
ATOM 638 O O . PRO A 1 81 ? 25.042 4.877 -21.359 1.00 82.62 81 PRO A O 1
ATOM 641 N N . SER A 1 82 ? 24.256 6.972 -21.560 1.00 84.06 82 SER A N 1
ATOM 642 C CA . SER A 1 82 ? 25.252 7.542 -20.655 1.00 84.06 82 SER A CA 1
ATOM 643 C C . SER A 1 82 ? 24.939 7.143 -19.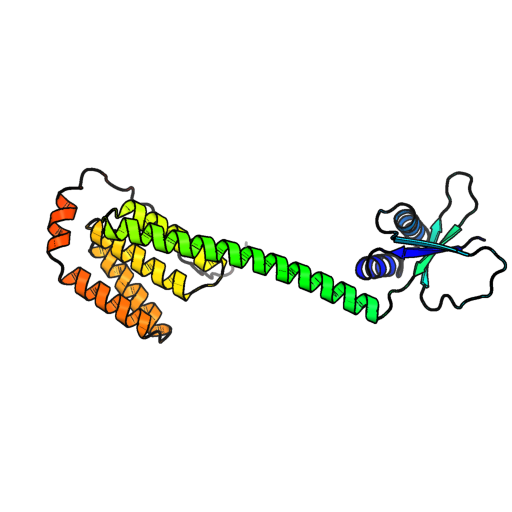209 1.00 84.06 82 SER A C 1
ATOM 645 O O . SER A 1 82 ? 23.796 6.824 -18.868 1.00 84.06 82 SER A O 1
ATOM 647 N N . LEU A 1 83 ? 25.939 7.205 -18.325 1.00 85.19 83 LEU A N 1
ATOM 648 C CA . LEU A 1 83 ? 25.723 6.962 -16.895 1.00 85.19 83 LEU A CA 1
ATOM 649 C C . LEU A 1 83 ? 24.675 7.924 -16.305 1.00 85.19 83 LEU A C 1
ATOM 651 O O . LEU A 1 83 ? 23.848 7.514 -15.495 1.00 85.19 83 LEU A O 1
ATOM 655 N N . GLY A 1 84 ? 24.669 9.183 -16.760 1.00 85.62 84 GLY A N 1
ATOM 656 C CA . GLY A 1 84 ? 23.666 10.175 -16.369 1.00 85.62 84 GLY A CA 1
ATOM 657 C C . GLY A 1 84 ? 22.251 9.801 -16.815 1.00 85.62 84 GLY A C 1
ATOM 658 O O . GLY A 1 84 ? 21.318 9.932 -16.027 1.00 85.62 84 GLY A O 1
ATOM 659 N N . GLN A 1 85 ? 22.088 9.268 -18.033 1.00 83.00 85 GLN A N 1
ATOM 660 C CA . GLN A 1 85 ? 20.785 8.807 -18.524 1.00 83.00 85 GLN A CA 1
ATOM 661 C C . GLN A 1 85 ? 20.287 7.586 -17.739 1.00 83.00 85 GLN A C 1
ATOM 663 O O . GLN A 1 85 ? 19.128 7.554 -17.333 1.00 83.00 85 GLN A O 1
ATOM 668 N N . LEU A 1 86 ? 21.169 6.621 -17.448 1.00 85.94 86 LEU A N 1
ATOM 669 C CA . LEU A 1 86 ? 20.848 5.464 -16.603 1.00 85.94 86 LEU A CA 1
ATOM 670 C C . LEU A 1 86 ? 20.371 5.894 -15.214 1.00 85.94 86 LEU A C 1
ATOM 672 O O . LEU A 1 86 ? 19.364 5.390 -14.713 1.00 85.94 86 LEU A O 1
ATOM 676 N N . PHE A 1 87 ? 21.090 6.835 -14.601 1.00 90.19 87 PHE A N 1
ATOM 677 C CA . PHE A 1 87 ? 20.735 7.377 -13.296 1.00 90.19 87 PHE A CA 1
ATOM 678 C C . PHE A 1 87 ? 19.384 8.102 -13.331 1.00 90.19 87 PHE A C 1
ATOM 680 O O . PHE A 1 87 ? 18.536 7.862 -12.469 1.00 90.19 87 PHE A O 1
ATOM 687 N N . TYR A 1 88 ? 19.159 8.946 -14.341 1.00 89.94 88 TYR A N 1
ATOM 688 C CA . TYR A 1 88 ? 17.899 9.662 -14.524 1.00 89.94 88 TYR A CA 1
ATOM 689 C C . TYR A 1 88 ? 16.721 8.698 -14.705 1.00 89.94 88 TYR A C 1
ATOM 691 O O . TYR A 1 88 ? 15.744 8.783 -13.963 1.00 89.94 88 TYR A O 1
ATOM 699 N N . ASP A 1 89 ? 16.828 7.732 -15.620 1.00 88.69 89 ASP A N 1
ATOM 700 C CA . ASP A 1 89 ? 15.753 6.776 -15.904 1.00 88.69 89 ASP A CA 1
ATOM 701 C C . ASP A 1 89 ? 15.438 5.898 -14.685 1.00 88.69 89 ASP A C 1
ATOM 703 O O . ASP A 1 89 ? 14.270 5.654 -14.375 1.00 88.69 89 ASP A O 1
ATOM 707 N N . GLY A 1 90 ? 16.465 5.449 -13.954 1.00 90.69 90 GLY A N 1
ATOM 708 C CA . GLY A 1 90 ? 16.298 4.698 -12.708 1.00 90.69 90 GLY A CA 1
ATOM 709 C C . GLY A 1 90 ? 15.632 5.519 -11.600 1.00 90.69 90 GLY A C 1
ATOM 710 O O . GLY A 1 90 ? 14.735 5.024 -10.909 1.00 90.69 90 GLY A O 1
ATOM 711 N N . THR A 1 91 ? 16.015 6.790 -11.466 1.00 95.00 91 THR A N 1
ATOM 712 C CA . THR A 1 91 ? 15.404 7.718 -10.505 1.00 95.00 91 THR A CA 1
ATOM 713 C C . THR A 1 91 ? 13.943 7.981 -10.860 1.00 95.00 91 THR A C 1
ATOM 715 O O . THR A 1 91 ? 13.077 7.859 -9.998 1.00 95.00 91 THR A O 1
ATOM 718 N N . MET A 1 92 ? 13.636 8.258 -12.130 1.00 93.44 92 MET A N 1
ATOM 719 C CA . MET A 1 92 ? 12.266 8.498 -12.591 1.00 93.44 92 MET A CA 1
ATOM 720 C C . MET A 1 92 ? 11.377 7.262 -12.446 1.00 93.44 92 MET A C 1
ATOM 722 O O . MET A 1 92 ? 10.218 7.380 -12.050 1.00 93.44 92 MET A O 1
ATOM 726 N N . PHE A 1 93 ? 11.907 6.071 -12.725 1.00 90.44 93 PHE A N 1
ATOM 727 C CA . PHE A 1 93 ? 11.201 4.814 -12.485 1.00 90.44 93 PHE A CA 1
ATOM 728 C C . PHE A 1 93 ? 10.849 4.642 -11.001 1.00 90.44 93 PHE A C 1
ATOM 730 O O . PHE A 1 93 ? 9.690 4.401 -10.658 1.00 90.44 93 PHE A O 1
ATOM 737 N N . SER A 1 94 ? 11.827 4.848 -10.118 1.00 94.00 94 SER A N 1
ATOM 738 C CA . SER A 1 94 ? 11.636 4.735 -8.668 1.00 94.00 94 SER A CA 1
ATOM 739 C C . SER A 1 94 ? 10.662 5.792 -8.139 1.00 94.00 94 SER A C 1
ATOM 741 O O . SER A 1 94 ? 9.798 5.481 -7.321 1.00 94.00 94 SER A O 1
ATOM 743 N N . ALA A 1 95 ? 10.734 7.021 -8.659 1.00 96.81 95 ALA A N 1
ATOM 744 C CA . ALA A 1 95 ? 9.817 8.105 -8.319 1.00 96.81 95 ALA A CA 1
ATOM 745 C C . ALA A 1 95 ? 8.365 7.771 -8.691 1.00 96.81 95 ALA A C 1
ATOM 747 O O . ALA A 1 95 ? 7.462 8.034 -7.902 1.00 96.81 95 ALA A O 1
ATOM 748 N N . ARG A 1 96 ? 8.124 7.136 -9.847 1.00 94.94 96 ARG A N 1
ATOM 749 C CA . ARG A 1 96 ? 6.775 6.690 -10.246 1.00 94.94 96 ARG A CA 1
ATOM 750 C C . ARG A 1 96 ? 6.221 5.621 -9.307 1.00 94.94 96 ARG A C 1
ATOM 752 O O . ARG A 1 96 ? 5.049 5.689 -8.947 1.00 94.94 96 ARG A O 1
ATOM 759 N N . ILE A 1 97 ? 7.052 4.663 -8.888 1.00 96.00 97 ILE A N 1
ATOM 760 C CA . ILE A 1 97 ? 6.654 3.646 -7.902 1.00 96.00 97 ILE A CA 1
ATOM 761 C C . ILE A 1 97 ? 6.313 4.312 -6.567 1.00 96.00 97 ILE A C 1
ATOM 763 O O . ILE A 1 97 ? 5.250 4.052 -6.005 1.00 96.00 97 ILE A O 1
ATOM 767 N N . ALA A 1 98 ? 7.180 5.209 -6.090 1.00 97.06 98 ALA A N 1
ATOM 768 C CA . ALA A 1 98 ? 6.953 5.945 -4.852 1.00 97.06 98 ALA A CA 1
ATOM 769 C C . ALA A 1 98 ? 5.662 6.777 -4.917 1.00 97.06 98 ALA A C 1
ATOM 771 O O . ALA A 1 98 ? 4.860 6.742 -3.989 1.00 97.06 98 ALA A O 1
ATOM 772 N N . GLN A 1 99 ? 5.412 7.470 -6.030 1.00 97.12 99 GLN A N 1
ATOM 773 C CA . GLN A 1 99 ? 4.189 8.241 -6.238 1.00 97.12 99 GLN A CA 1
ATOM 774 C C . GLN A 1 99 ? 2.939 7.352 -6.228 1.00 97.12 99 GLN A C 1
ATOM 776 O O . GLN A 1 99 ? 1.952 7.704 -5.582 1.00 97.12 99 GLN A O 1
ATOM 781 N N . ALA A 1 100 ? 2.965 6.207 -6.915 1.00 95.81 100 ALA A N 1
ATOM 782 C CA . ALA A 1 100 ? 1.841 5.273 -6.923 1.00 95.81 100 ALA A CA 1
ATOM 783 C C . ALA A 1 100 ? 1.516 4.769 -5.507 1.00 95.81 100 ALA A C 1
ATOM 785 O O . ALA A 1 100 ? 0.349 4.726 -5.112 1.00 95.81 100 ALA A O 1
ATOM 786 N N . GLU A 1 101 ? 2.547 4.458 -4.720 1.00 94.75 101 GLU A N 1
ATOM 787 C CA . GLU A 1 101 ? 2.386 4.020 -3.335 1.00 94.75 101 GLU A CA 1
ATOM 788 C C . GLU A 1 101 ? 1.877 5.146 -2.421 1.00 94.75 101 GLU A C 1
ATOM 790 O O . GLU A 1 101 ? 0.974 4.917 -1.616 1.00 94.75 101 GLU A O 1
ATOM 795 N N . LEU A 1 102 ? 2.360 6.382 -2.591 1.00 96.19 102 LEU A N 1
ATOM 796 C CA . LEU A 1 102 ? 1.852 7.550 -1.862 1.00 96.19 102 LEU A CA 1
ATOM 797 C C . LEU A 1 102 ? 0.361 7.789 -2.130 1.00 96.19 102 LEU A C 1
ATOM 799 O O . LEU A 1 102 ? -0.406 8.015 -1.194 1.00 96.19 102 LEU A O 1
ATOM 803 N N . VAL A 1 103 ? -0.072 7.696 -3.391 1.00 96.94 103 VAL A N 1
ATOM 804 C CA . VAL A 1 103 ? -1.489 7.840 -3.765 1.00 96.94 103 VAL A CA 1
ATOM 805 C C . VAL A 1 103 ? -2.335 6.732 -3.133 1.00 96.94 103 VAL A C 1
ATOM 807 O O . VAL A 1 103 ? -3.406 7.010 -2.585 1.00 96.94 103 VAL A O 1
ATOM 810 N N . ARG A 1 104 ? -1.849 5.484 -3.155 1.00 95.56 104 ARG A N 1
ATOM 811 C CA . ARG A 1 104 ? -2.525 4.347 -2.517 1.00 95.56 104 ARG A CA 1
ATOM 812 C C . ARG A 1 104 ? -2.692 4.573 -1.013 1.00 95.56 104 ARG A C 1
ATOM 814 O O . ARG A 1 104 ? -3.799 4.426 -0.494 1.00 95.56 104 ARG A O 1
ATOM 821 N N . GLN A 1 105 ? -1.621 4.962 -0.320 1.00 95.81 105 GLN A N 1
ATOM 822 C CA . GLN A 1 105 ? -1.655 5.233 1.118 1.00 95.81 105 GLN A CA 1
ATOM 823 C C . GLN A 1 105 ? -2.592 6.394 1.453 1.00 95.81 105 GLN A C 1
ATOM 825 O O . GLN A 1 105 ? -3.405 6.268 2.369 1.00 95.81 105 GLN A O 1
ATOM 830 N N . TYR A 1 106 ? -2.542 7.487 0.688 1.00 96.62 106 TYR A N 1
ATOM 831 C CA . TYR A 1 106 ? -3.438 8.628 0.863 1.00 96.62 106 TYR A CA 1
ATOM 832 C C . TYR A 1 106 ? -4.913 8.212 0.780 1.00 96.62 106 TYR A C 1
ATOM 834 O O . TYR A 1 106 ? -5.689 8.498 1.694 1.00 96.62 106 TYR A O 1
ATOM 842 N N . ALA A 1 107 ? -5.294 7.454 -0.253 1.00 96.94 107 ALA A N 1
ATOM 843 C CA . ALA A 1 107 ? -6.662 6.962 -0.409 1.00 96.94 107 ALA A CA 1
ATOM 844 C C . ALA A 1 107 ? -7.106 6.077 0.773 1.00 96.94 107 ALA A C 1
ATOM 846 O O . ALA A 1 107 ? -8.228 6.208 1.274 1.00 96.94 107 ALA A O 1
ATOM 847 N N . CYS A 1 108 ? -6.219 5.207 1.264 1.00 96.75 108 CYS A N 1
ATOM 848 C CA . CYS A 1 108 ? -6.480 4.398 2.452 1.00 96.75 108 CYS A CA 1
ATOM 849 C C . CYS A 1 108 ? -6.661 5.254 3.715 1.00 96.75 108 CYS A C 1
ATOM 851 O O . CYS A 1 108 ? -7.592 4.999 4.479 1.00 96.75 108 CYS A O 1
ATOM 853 N N . TYR A 1 109 ? -5.843 6.290 3.924 1.00 96.31 109 TYR A N 1
ATOM 854 C CA . TYR A 1 109 ? -5.979 7.194 5.071 1.00 96.31 109 TYR A CA 1
ATOM 855 C C . TYR A 1 109 ? -7.269 8.020 5.026 1.00 96.31 109 TYR A C 1
ATOM 857 O O . TYR A 1 109 ? -7.937 8.160 6.052 1.00 96.31 109 TYR A O 1
ATOM 865 N N . CYS A 1 110 ? -7.699 8.478 3.847 1.00 97.69 110 CYS A N 1
ATOM 866 C CA . CYS A 1 110 ? -9.018 9.094 3.685 1.00 97.69 110 CYS A CA 1
ATOM 867 C C . CYS A 1 110 ? -10.149 8.125 4.070 1.00 97.69 110 CYS A C 1
ATOM 869 O O . CYS A 1 110 ? -11.102 8.514 4.752 1.00 97.69 110 CYS A O 1
ATOM 871 N N . ARG A 1 111 ? -10.043 6.847 3.678 1.00 97.12 111 ARG A N 1
ATOM 872 C CA . ARG A 1 111 ? -11.027 5.818 4.048 1.00 97.12 111 ARG A CA 1
ATOM 873 C C . ARG A 1 111 ? -11.018 5.525 5.548 1.00 97.12 111 ARG A C 1
ATOM 875 O O . ARG A 1 111 ? -12.090 5.422 6.135 1.00 97.12 111 ARG A O 1
ATOM 882 N N . ILE A 1 112 ? -9.840 5.450 6.167 1.00 97.00 112 ILE A N 1
ATOM 883 C CA . ILE A 1 112 ? -9.668 5.306 7.621 1.00 97.00 112 ILE A CA 1
ATOM 884 C C . ILE A 1 112 ? -10.392 6.433 8.358 1.00 97.00 112 ILE A C 1
ATOM 886 O O . ILE A 1 112 ? -11.217 6.150 9.225 1.00 97.00 112 ILE A O 1
ATOM 890 N N . ALA A 1 113 ? -10.145 7.690 7.980 1.00 96.44 113 ALA A N 1
ATOM 891 C CA . ALA A 1 113 ? -10.779 8.843 8.614 1.00 96.44 113 ALA A CA 1
ATOM 892 C C . ALA A 1 113 ? -12.309 8.773 8.494 1.00 96.44 113 ALA A C 1
ATOM 894 O O . ALA A 1 113 ? -13.023 8.880 9.491 1.00 96.44 113 ALA A O 1
ATOM 895 N N . LYS A 1 114 ? -12.821 8.483 7.290 1.00 97.00 114 LYS A N 1
ATOM 896 C CA . LYS A 1 114 ? -14.261 8.314 7.050 1.00 97.00 114 LYS A CA 1
ATOM 897 C C . LYS A 1 114 ? -14.867 7.216 7.931 1.00 97.00 114 LYS A C 1
ATOM 899 O O . LYS A 1 114 ? -15.920 7.425 8.533 1.00 97.00 114 LYS A O 1
ATOM 904 N N . LEU A 1 115 ? -14.216 6.057 8.019 1.00 96.25 115 LEU A N 1
ATOM 905 C CA . LEU A 1 115 ? -14.684 4.926 8.823 1.00 96.25 115 LEU A CA 1
ATOM 906 C C . LEU A 1 115 ? -14.632 5.218 10.326 1.00 96.25 115 LEU A C 1
ATOM 908 O O . LEU A 1 115 ? -15.545 4.813 11.041 1.00 96.25 115 LEU A O 1
ATOM 912 N N . GLN A 1 116 ? -13.626 5.953 10.807 1.00 94.38 116 GLN A N 1
ATOM 913 C CA . GLN A 1 116 ? -13.558 6.396 12.202 1.00 94.38 116 GLN A CA 1
ATOM 914 C C . GLN A 1 116 ? -14.703 7.353 12.548 1.00 94.38 116 GLN A C 1
ATOM 916 O O . GLN A 1 116 ? -15.364 7.163 13.567 1.00 94.38 116 GLN A O 1
ATOM 921 N N . THR A 1 117 ? -14.988 8.336 11.689 1.00 94.62 117 THR A N 1
ATOM 922 C CA . THR A 1 117 ? -16.082 9.292 11.912 1.00 94.62 117 THR A CA 1
ATOM 923 C C . THR A 1 117 ? -17.448 8.611 11.866 1.00 94.62 117 THR A C 1
ATOM 925 O O . THR A 1 117 ? -18.241 8.754 12.796 1.00 94.62 117 THR A O 1
ATOM 928 N N . ILE A 1 118 ? -17.72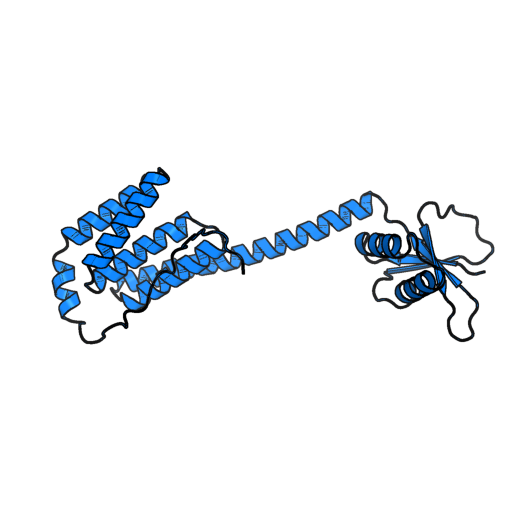8 7.832 10.816 1.00 94.94 118 ILE A N 1
ATOM 929 C CA . ILE A 1 118 ? -19.023 7.155 10.651 1.00 94.94 118 ILE A CA 1
ATOM 930 C C . ILE A 1 118 ? -19.203 6.064 11.714 1.00 94.94 118 ILE A C 1
ATOM 932 O O . ILE A 1 118 ? -20.264 5.972 12.329 1.00 94.94 118 ILE A O 1
ATOM 936 N N . GLY A 1 119 ? -18.165 5.264 11.969 1.00 93.06 119 GLY A N 1
ATOM 937 C CA . GLY A 1 119 ? -18.180 4.220 12.992 1.00 93.06 119 GLY A CA 1
ATOM 938 C C . GLY A 1 119 ? -18.376 4.788 14.397 1.00 93.06 119 GLY A C 1
ATOM 939 O O . GLY A 1 119 ? -19.186 4.260 15.156 1.00 93.06 119 GLY A O 1
ATOM 940 N N . GLY A 1 120 ? -17.710 5.904 14.714 1.00 90.81 120 GLY A N 1
ATOM 941 C CA . GLY A 1 120 ? -17.931 6.661 15.947 1.00 90.81 120 GLY A CA 1
ATOM 942 C C . GLY A 1 120 ? -19.357 7.211 16.058 1.00 90.81 120 GLY A C 1
ATOM 943 O O . GLY A 1 120 ? -19.962 7.135 17.124 1.00 90.81 120 GLY A O 1
ATOM 944 N N . GLY A 1 121 ? -19.936 7.689 14.953 1.00 93.00 121 GLY A N 1
ATOM 945 C CA . GLY A 1 121 ? -21.338 8.108 14.895 1.00 93.00 121 GLY A CA 1
ATOM 946 C C . GLY A 1 121 ? -22.311 6.972 15.225 1.00 93.00 121 GLY A C 1
ATOM 947 O O . GLY A 1 121 ? -23.148 7.117 16.115 1.00 93.00 121 GLY A O 1
ATOM 948 N N . TRP A 1 122 ? -22.165 5.809 14.579 1.00 93.06 122 TRP A N 1
ATOM 949 C CA . TRP A 1 122 ? -22.994 4.631 14.877 1.00 93.06 122 TRP A CA 1
ATOM 950 C C . TRP A 1 122 ? -22.814 4.132 16.310 1.00 93.06 122 TRP A C 1
ATOM 952 O O . TRP A 1 122 ? -23.787 3.741 16.954 1.00 93.06 122 TRP A O 1
ATOM 962 N N . ALA A 1 123 ? -21.586 4.183 16.826 1.00 86.94 123 ALA A N 1
ATOM 963 C CA . ALA A 1 123 ? -21.278 3.865 18.212 1.00 86.94 123 ALA A CA 1
ATOM 964 C C . ALA A 1 123 ? -22.029 4.776 19.198 1.00 86.94 123 ALA A C 1
ATOM 966 O O . ALA A 1 123 ? -22.649 4.280 20.140 1.00 86.94 123 ALA A O 1
ATOM 967 N N . SER A 1 124 ? -22.047 6.088 18.952 1.00 86.62 124 SER A N 1
ATOM 968 C CA . SER A 1 124 ? -22.789 7.057 19.771 1.00 86.62 124 SER A CA 1
ATOM 969 C C . SER A 1 124 ? -24.301 6.819 19.747 1.00 86.62 124 SER A C 1
ATOM 971 O O . SER A 1 124 ? -24.961 6.969 20.773 1.00 86.62 124 SER A O 1
ATOM 973 N N . LEU A 1 125 ? -24.843 6.382 18.606 1.00 87.56 125 LEU A N 1
ATOM 974 C CA . LEU A 1 125 ? -26.254 6.004 18.455 1.00 87.56 125 LEU A CA 1
ATOM 975 C C . LEU A 1 125 ? -26.579 4.603 19.004 1.00 87.56 125 LEU A C 1
ATOM 977 O O . LEU A 1 125 ? -27.730 4.184 18.958 1.00 87.56 125 LEU A O 1
ATOM 981 N N . ARG A 1 126 ? -25.585 3.875 19.532 1.00 83.50 126 ARG A N 1
ATOM 982 C CA . ARG A 1 126 ? -25.701 2.484 20.012 1.00 83.50 126 ARG A CA 1
ATOM 983 C C . ARG A 1 126 ? -26.146 1.477 18.942 1.00 83.50 126 ARG A C 1
ATOM 985 O O . ARG A 1 126 ? -26.559 0.364 19.267 1.00 83.50 126 ARG A O 1
ATOM 992 N N . GLU A 1 127 ? -25.951 1.810 17.670 1.00 88.31 127 GLU A N 1
ATOM 993 C CA . GLU A 1 127 ? -26.188 0.933 16.520 1.00 88.31 127 GLU A CA 1
ATOM 994 C C . GLU A 1 127 ? -25.037 -0.075 16.367 1.00 88.31 127 GLU A C 1
ATOM 996 O O . GLU A 1 127 ? -24.171 0.029 15.492 1.00 88.31 127 GLU A O 1
ATOM 1001 N N . SER A 1 128 ? -25.007 -1.059 17.272 1.00 88.56 128 SER A N 1
ATOM 1002 C CA . SER A 1 128 ? -23.890 -2.001 17.451 1.00 88.56 128 SER A CA 1
ATOM 1003 C C . SER A 1 128 ? -23.481 -2.735 16.169 1.00 88.56 128 SER A C 1
ATOM 1005 O O . SER A 1 128 ? -22.288 -2.877 15.898 1.00 88.56 128 SER A O 1
ATOM 1007 N N . ARG A 1 129 ? -24.442 -3.146 15.334 1.00 89.88 129 ARG A N 1
ATOM 1008 C CA . ARG A 1 129 ? -24.176 -3.865 14.079 1.00 89.88 129 ARG A CA 1
ATOM 1009 C C . ARG A 1 129 ? -23.414 -3.006 13.070 1.00 89.88 129 ARG A C 1
ATOM 1011 O O . ARG A 1 129 ? -22.422 -3.464 12.506 1.00 89.88 129 ARG A O 1
ATOM 1018 N N . ARG A 1 130 ? -23.853 -1.761 12.856 1.00 92.25 130 ARG A N 1
ATOM 1019 C CA . ARG A 1 130 ? -23.209 -0.833 11.910 1.00 92.25 130 ARG A CA 1
ATOM 1020 C C . ARG A 1 130 ? -21.844 -0.390 12.426 1.00 92.25 130 ARG A C 1
ATOM 1022 O O . ARG A 1 130 ? -20.877 -0.392 11.669 1.00 92.25 130 ARG A O 1
ATOM 1029 N N . ALA A 1 131 ? -21.739 -0.112 13.726 1.00 91.88 131 ALA A N 1
ATOM 1030 C CA . ALA A 1 131 ? -20.464 0.197 14.366 1.00 91.88 131 ALA A CA 1
ATOM 1031 C C . ALA A 1 131 ? -19.451 -0.956 14.213 1.00 91.88 131 ALA A C 1
ATOM 1033 O O . ALA A 1 131 ? -18.288 -0.718 13.885 1.00 91.88 131 ALA A O 1
ATOM 1034 N N . MET A 1 132 ? -19.895 -2.208 14.378 1.00 92.88 132 MET A N 1
ATOM 1035 C CA . MET A 1 132 ? -19.051 -3.391 14.188 1.00 92.88 132 MET A CA 1
ATOM 1036 C C . MET A 1 132 ? -18.577 -3.542 12.741 1.00 92.88 132 MET A C 1
ATOM 1038 O O . MET A 1 132 ? -17.395 -3.790 12.518 1.00 92.88 132 MET A O 1
ATOM 1042 N N . GLN A 1 133 ? -19.469 -3.363 11.761 1.00 94.25 133 GLN A N 1
ATOM 1043 C CA . GLN A 1 133 ? -19.103 -3.405 10.342 1.00 94.25 133 GLN A CA 1
ATOM 1044 C C . GLN A 1 133 ? -18.028 -2.363 10.015 1.00 94.25 133 GLN A C 1
ATOM 1046 O O . GLN A 1 133 ? -17.009 -2.708 9.418 1.00 94.25 133 GLN A O 1
ATOM 1051 N N . CYS A 1 134 ? -18.198 -1.122 10.485 1.00 94.88 134 CYS A N 1
ATOM 1052 C CA . CYS A 1 134 ? -17.190 -0.077 10.313 1.00 94.88 134 CYS A CA 1
ATOM 1053 C C . CYS A 1 134 ? -15.860 -0.436 10.987 1.00 94.88 134 CYS A C 1
ATOM 1055 O O . CYS A 1 134 ? -14.811 -0.186 10.405 1.00 94.88 134 CYS A O 1
ATOM 1057 N N . ALA A 1 135 ? -15.878 -1.037 12.181 1.00 94.50 135 ALA A N 1
ATOM 1058 C CA . ALA A 1 135 ? -14.660 -1.441 12.884 1.00 94.50 135 ALA A CA 1
ATOM 1059 C C . ALA A 1 135 ? -13.894 -2.561 12.153 1.00 94.50 135 ALA A C 1
ATOM 1061 O O . ALA A 1 135 ? -12.667 -2.518 12.092 1.00 94.50 135 ALA A O 1
ATOM 1062 N N . ILE A 1 136 ? -14.600 -3.537 11.573 1.00 94.06 136 ILE A N 1
ATOM 1063 C CA . ILE A 1 136 ? -13.992 -4.612 10.769 1.00 94.06 136 ILE A CA 1
ATOM 1064 C C . ILE A 1 136 ? -13.397 -4.043 9.480 1.00 94.06 136 ILE A C 1
ATOM 1066 O O . ILE A 1 136 ? -12.262 -4.351 9.123 1.00 94.06 136 ILE A O 1
ATOM 1070 N N . GLU A 1 137 ? -14.140 -3.183 8.786 1.00 96.12 137 GLU A N 1
ATOM 1071 C CA . GLU A 1 137 ? -13.637 -2.550 7.570 1.00 96.12 137 GLU A CA 1
ATOM 1072 C C . GLU A 1 137 ? -12.422 -1.659 7.867 1.00 96.12 137 GLU A C 1
ATOM 1074 O O . GLU A 1 137 ? -11.429 -1.701 7.142 1.00 96.12 137 GLU A O 1
ATOM 1079 N N . LEU A 1 138 ? -12.461 -0.913 8.976 1.00 96.31 138 LEU A N 1
ATOM 1080 C CA . LEU A 1 138 ? -11.351 -0.079 9.429 1.00 96.31 138 LEU A CA 1
ATOM 1081 C C . LEU A 1 138 ? -10.109 -0.922 9.738 1.00 96.31 138 LEU A C 1
ATOM 1083 O O . LEU A 1 138 ? -9.011 -0.524 9.357 1.00 96.31 138 LEU A O 1
ATOM 1087 N N . PHE A 1 139 ? -10.281 -2.094 10.359 1.00 95.38 139 PHE A N 1
ATOM 1088 C CA . PHE A 1 139 ? -9.194 -3.042 10.601 1.00 95.38 139 PHE A CA 1
ATOM 1089 C C . PHE A 1 139 ? -8.538 -3.477 9.288 1.00 95.38 139 PHE A C 1
ATOM 1091 O O . PHE A 1 139 ? -7.326 -3.345 9.139 1.00 95.38 139 PHE A O 1
ATOM 1098 N N . ASN A 1 140 ? -9.338 -3.909 8.309 1.00 95.44 140 ASN A N 1
ATOM 1099 C CA . ASN A 1 140 ? -8.828 -4.374 7.018 1.00 95.44 140 ASN A CA 1
ATOM 1100 C C . ASN A 1 140 ? -8.029 -3.285 6.289 1.00 95.44 140 ASN A C 1
ATOM 1102 O O . ASN A 1 140 ? -6.944 -3.549 5.769 1.00 95.44 140 ASN A O 1
ATOM 1106 N N . VAL A 1 141 ? -8.538 -2.048 6.276 1.00 96.44 141 VAL A N 1
ATOM 1107 C CA . VAL A 1 141 ? -7.841 -0.921 5.639 1.00 96.44 141 VAL A CA 1
ATOM 1108 C C . VAL A 1 141 ? -6.563 -0.567 6.403 1.00 96.44 141 VAL A C 1
ATOM 1110 O O . VAL A 1 141 ? -5.536 -0.338 5.770 1.00 96.44 141 VAL A O 1
ATOM 1113 N N . ALA A 1 142 ? -6.595 -0.557 7.740 1.00 95.75 142 ALA A N 1
ATOM 1114 C CA . ALA A 1 142 ? -5.429 -0.263 8.572 1.00 95.75 142 ALA A CA 1
ATOM 1115 C C . ALA A 1 142 ? -4.304 -1.290 8.383 1.00 95.75 142 ALA A C 1
ATOM 1117 O O . ALA A 1 142 ? -3.149 -0.906 8.205 1.00 95.75 142 ALA A O 1
ATOM 1118 N N . THR A 1 143 ? -4.633 -2.583 8.341 1.00 94.75 143 THR A N 1
ATOM 1119 C CA . THR A 1 143 ? -3.661 -3.647 8.060 1.00 94.75 143 THR A CA 1
ATOM 1120 C C . THR A 1 143 ? -3.088 -3.526 6.646 1.00 94.75 143 THR A C 1
ATOM 1122 O O . THR A 1 143 ? -1.884 -3.683 6.464 1.00 94.75 143 THR A O 1
ATOM 1125 N N . ALA A 1 144 ? -3.897 -3.151 5.647 1.00 93.88 144 ALA A N 1
ATOM 1126 C CA . ALA A 1 144 ? -3.432 -2.957 4.267 1.00 93.88 144 ALA A CA 1
ATOM 1127 C C . ALA A 1 144 ? -2.446 -1.781 4.080 1.00 93.88 144 ALA A C 1
ATOM 1129 O O . ALA A 1 144 ? -1.761 -1.701 3.055 1.00 93.88 144 ALA A O 1
ATOM 1130 N N . VAL A 1 145 ? -2.370 -0.855 5.042 1.00 94.50 145 VAL A N 1
ATOM 1131 C CA . VAL A 1 145 ? -1.352 0.213 5.083 1.00 94.50 145 VAL A CA 1
ATOM 1132 C C . VAL A 1 145 ? -0.283 -0.009 6.154 1.00 94.50 145 VAL A C 1
ATOM 1134 O O . VAL A 1 145 ? 0.558 0.861 6.352 1.00 94.50 145 VAL A O 1
ATOM 1137 N N . GLY A 1 146 ? -0.303 -1.147 6.854 1.00 93.19 146 GLY A N 1
ATOM 1138 C CA . GLY A 1 146 ? 0.648 -1.447 7.929 1.00 93.19 146 GLY A CA 1
ATOM 1139 C C . GLY A 1 146 ? 0.494 -0.560 9.170 1.00 93.19 146 GLY A C 1
ATOM 1140 O O . GLY A 1 146 ? 1.446 -0.386 9.927 1.00 93.19 146 GLY A O 1
ATOM 1141 N N . ASN A 1 147 ? -0.684 0.035 9.393 1.00 93.88 147 ASN A N 1
ATOM 1142 C CA . ASN A 1 147 ? -0.936 0.867 10.569 1.00 93.88 147 ASN A CA 1
ATOM 1143 C C . ASN A 1 147 ? -1.438 0.014 11.746 1.00 93.88 147 ASN A C 1
ATOM 1145 O O . ASN A 1 147 ? -2.639 -0.102 12.009 1.00 93.88 147 ASN A O 1
ATOM 1149 N N . GLU A 1 148 ? -0.484 -0.565 12.474 1.00 90.75 148 GLU A N 1
ATOM 1150 C CA . GLU A 1 148 ? -0.739 -1.465 13.607 1.00 90.75 148 GLU A CA 1
ATOM 1151 C C . GLU A 1 148 ? -1.453 -0.790 14.786 1.00 90.75 148 GLU A C 1
ATOM 1153 O O . GLU A 1 148 ? -2.205 -1.436 15.520 1.00 90.75 148 GLU A O 1
ATOM 1158 N N . VAL A 1 149 ? -1.267 0.521 14.968 1.00 91.00 149 VAL A N 1
ATOM 1159 C CA . VAL A 1 149 ? -1.938 1.283 16.032 1.00 91.00 149 VAL A CA 1
ATOM 1160 C C . VAL A 1 149 ? -3.442 1.330 15.770 1.00 91.00 149 VAL A C 1
ATOM 1162 O O . VAL A 1 149 ? -4.247 1.002 16.645 1.00 91.00 149 VAL A O 1
ATOM 1165 N N . ILE A 1 150 ? -3.841 1.676 14.543 1.00 93.00 150 ILE A N 1
ATOM 1166 C CA . ILE A 1 150 ? -5.257 1.716 14.168 1.00 93.00 150 ILE A CA 1
ATOM 1167 C C . ILE A 1 150 ? -5.845 0.304 14.163 1.00 93.00 150 ILE A C 1
ATOM 1169 O O . ILE A 1 150 ? -6.927 0.110 14.717 1.00 93.00 150 ILE A O 1
ATOM 1173 N N . ALA A 1 151 ? -5.135 -0.691 13.623 1.00 92.81 151 ALA A N 1
ATOM 1174 C CA . ALA A 1 151 ? -5.596 -2.081 13.619 1.00 92.81 151 ALA A CA 1
ATOM 1175 C C . ALA A 1 151 ? -5.861 -2.606 15.048 1.00 92.81 151 ALA A C 1
ATOM 1177 O O . ALA A 1 151 ? -6.912 -3.191 15.325 1.00 92.81 151 ALA A O 1
ATOM 1178 N N . SER A 1 152 ? -4.960 -2.310 15.986 1.00 89.31 152 SER A N 1
ATOM 1179 C CA . SER A 1 152 ? -5.116 -2.603 17.415 1.00 89.31 152 SER A CA 1
ATOM 1180 C C . SER A 1 152 ? -6.349 -1.917 18.023 1.00 89.31 152 SER A C 1
ATOM 1182 O O . SER A 1 152 ? -7.132 -2.544 18.741 1.00 89.31 152 SER A O 1
ATOM 1184 N N . ASN A 1 153 ? -6.588 -0.643 17.698 1.00 91.50 153 ASN A N 1
ATOM 1185 C CA . ASN A 1 153 ? -7.769 0.094 18.162 1.00 91.50 153 ASN A CA 1
ATOM 1186 C C . ASN A 1 153 ? -9.085 -0.487 17.625 1.00 91.50 153 ASN A C 1
ATOM 1188 O O . ASN A 1 153 ? -10.075 -0.542 18.356 1.00 91.50 153 ASN A O 1
ATOM 1192 N N . CYS A 1 154 ? -9.098 -0.988 16.388 1.00 93.12 154 CYS A N 1
ATOM 1193 C CA . CYS A 1 154 ? -10.292 -1.592 15.789 1.00 93.12 154 CYS A CA 1
ATOM 1194 C C . CYS A 1 154 ? -10.792 -2.802 16.576 1.00 93.12 154 CYS A C 1
ATOM 1196 O O . CYS A 1 154 ? -11.997 -2.970 16.747 1.00 93.12 154 CYS A O 1
ATOM 1198 N N . ARG A 1 155 ? -9.880 -3.619 17.114 1.00 91.69 155 ARG A N 1
ATOM 1199 C CA . ARG A 1 155 ? -10.240 -4.756 17.972 1.00 91.69 155 ARG A CA 1
ATOM 1200 C C . ARG A 1 155 ? -10.989 -4.281 19.216 1.00 91.69 155 ARG A C 1
ATOM 1202 O O . ARG A 1 155 ? -12.042 -4.822 19.547 1.00 91.69 155 ARG A O 1
ATOM 1209 N N . VAL A 1 156 ? -10.517 -3.208 19.849 1.00 92.38 156 VAL A N 1
ATOM 1210 C CA . VAL A 1 156 ? -11.217 -2.587 20.982 1.00 92.38 156 VAL A CA 1
ATOM 1211 C C . VAL A 1 156 ? -12.597 -2.066 20.554 1.00 92.38 156 VAL A C 1
ATOM 1213 O O . VAL A 1 156 ? -13.571 -2.293 21.268 1.00 92.38 156 VAL A O 1
ATOM 1216 N N . PHE A 1 157 ? -12.740 -1.457 19.373 1.00 93.00 157 PHE A N 1
ATOM 1217 C CA . PHE A 1 157 ? -14.052 -1.032 18.858 1.00 93.00 157 PHE A CA 1
ATOM 1218 C C . PHE A 1 157 ? -15.019 -2.200 18.620 1.00 93.00 157 PHE A C 1
ATOM 1220 O O . PHE A 1 157 ? -16.191 -2.101 18.982 1.00 93.00 157 PHE A O 1
ATOM 1227 N N . VAL A 1 158 ? -14.539 -3.334 18.101 1.00 92.00 158 VAL A N 1
ATOM 1228 C CA . VAL A 1 158 ? -15.345 -4.563 17.993 1.00 92.00 158 VAL A CA 1
ATOM 1229 C C . VAL A 1 158 ? -15.791 -5.040 19.377 1.00 92.00 158 VAL A C 1
ATOM 1231 O O . VAL A 1 158 ? -16.954 -5.398 19.559 1.00 92.00 158 VAL A O 1
ATOM 1234 N N . GLY A 1 159 ? -14.903 -4.997 20.376 1.00 91.56 159 GLY A N 1
ATOM 1235 C CA . GLY A 1 159 ? -15.253 -5.316 21.760 1.00 91.56 159 GLY A CA 1
ATOM 1236 C C . GLY A 1 159 ? -16.360 -4.413 22.318 1.00 91.56 159 GLY A C 1
ATOM 1237 O O . GLY A 1 159 ? -17.283 -4.908 22.964 1.00 91.56 159 GLY A O 1
ATOM 1238 N N . TRP A 1 160 ? -16.327 -3.110 22.023 1.00 91.12 160 TRP A N 1
ATOM 1239 C CA . TRP A 1 160 ? -17.395 -2.177 22.405 1.00 91.12 160 TRP A CA 1
ATOM 1240 C C . TRP A 1 160 ? -18.723 -2.490 21.716 1.00 91.12 160 TRP A C 1
ATOM 1242 O O . TRP A 1 160 ? -19.755 -2.548 22.383 1.00 91.12 160 TRP A O 1
ATOM 1252 N N . ALA A 1 161 ? -18.702 -2.771 20.413 1.00 89.94 161 ALA A N 1
ATOM 1253 C CA . ALA A 1 161 ? -19.904 -3.157 19.681 1.00 89.94 161 ALA A CA 1
ATOM 1254 C C . ALA A 1 161 ? -20.523 -4.455 20.233 1.00 89.94 161 ALA A C 1
ATOM 1256 O O . ALA A 1 161 ? -21.735 -4.521 20.448 1.00 89.94 161 ALA A O 1
ATOM 1257 N N . LEU A 1 162 ? -19.694 -5.459 20.547 1.00 89.12 162 LEU A N 1
ATOM 1258 C CA . LEU A 1 162 ? -20.135 -6.692 21.208 1.00 89.12 162 LEU A CA 1
ATOM 1259 C C . LEU A 1 162 ? -20.770 -6.406 22.571 1.00 89.12 162 LEU A C 1
ATOM 1261 O O . LEU A 1 162 ? -21.819 -6.965 22.890 1.00 89.12 162 LEU A O 1
ATOM 1265 N N . LEU A 1 163 ? -20.170 -5.512 23.357 1.00 88.50 163 LEU A N 1
ATOM 1266 C CA . LEU A 1 163 ? -20.701 -5.133 24.660 1.00 88.50 163 LEU A CA 1
ATOM 1267 C C . LEU A 1 163 ? -22.090 -4.484 24.540 1.00 88.50 163 LEU A C 1
ATOM 1269 O O . LEU A 1 163 ? -22.991 -4.848 25.293 1.00 88.50 163 LEU A O 1
ATOM 1273 N N . TRP A 1 164 ? -22.287 -3.578 23.579 1.00 85.38 164 TRP A N 1
ATOM 1274 C CA . TRP A 1 164 ? -23.586 -2.937 23.329 1.00 85.38 164 TRP A CA 1
ATOM 1275 C C . TRP A 1 164 ? -24.644 -3.896 22.783 1.00 85.38 164 TRP A C 1
ATOM 1277 O O . TRP A 1 164 ? -25.816 -3.743 23.106 1.00 85.38 164 TRP A O 1
ATOM 1287 N N . SER A 1 165 ? -24.237 -4.924 22.034 1.00 84.69 165 SER A N 1
ATOM 1288 C CA . SER A 1 165 ? -25.132 -6.008 21.601 1.00 84.69 165 SER A CA 1
ATOM 1289 C C . SER A 1 165 ? -25.523 -6.983 22.728 1.00 84.69 165 SER A C 1
ATOM 1291 O O . SER A 1 165 ? -26.247 -7.945 22.494 1.00 84.69 165 SER A O 1
ATOM 1293 N N . GLY A 1 166 ? -25.026 -6.773 23.954 1.00 83.50 166 GLY A N 1
ATOM 1294 C CA . GLY A 1 166 ? -25.285 -7.640 25.108 1.00 83.50 166 GLY A CA 1
ATOM 1295 C C . GLY A 1 166 ? -24.360 -8.854 25.217 1.00 83.50 166 GLY A C 1
ATOM 1296 O O . GLY A 1 166 ? -24.448 -9.613 26.182 1.00 83.50 166 GLY A O 1
ATOM 1297 N N . ASN A 1 167 ? -23.421 -9.034 24.285 1.00 87.81 167 ASN A N 1
ATOM 1298 C CA . ASN A 1 167 ? -22.456 -10.130 24.306 1.00 87.81 167 ASN A CA 1
ATOM 1299 C C . ASN A 1 167 ? -21.225 -9.790 25.169 1.00 87.81 167 ASN A C 1
ATOM 1301 O O . ASN A 1 167 ? -20.078 -9.725 24.712 1.00 87.81 167 ASN A O 1
ATOM 1305 N N . THR A 1 168 ? -21.468 -9.571 26.462 1.00 89.81 168 THR A N 1
ATOM 1306 C CA . THR A 1 168 ? -20.453 -9.143 27.436 1.00 89.81 168 THR A CA 1
ATOM 1307 C C . THR A 1 168 ? -19.302 -10.142 27.568 1.00 89.81 168 THR A C 1
ATOM 1309 O O . THR A 1 168 ? -18.148 -9.743 27.723 1.00 89.81 168 THR A O 1
ATOM 1312 N N . ARG A 1 169 ? -19.584 -11.451 27.486 1.00 90.25 169 ARG A N 1
ATOM 1313 C CA . ARG A 1 169 ? -18.559 -12.498 27.627 1.00 90.25 169 ARG A CA 1
ATOM 1314 C C . ARG A 1 169 ? -17.523 -12.413 26.507 1.00 90.25 169 ARG A C 1
ATOM 1316 O O . ARG A 1 169 ? -16.324 -12.467 26.787 1.00 90.25 169 ARG A O 1
ATOM 1323 N N . GLN A 1 170 ? -17.971 -12.267 25.260 1.00 90.62 170 GLN A N 1
ATOM 1324 C CA . GLN A 1 170 ? -17.073 -12.177 24.111 1.00 90.62 170 GLN A CA 1
ATOM 1325 C C . GLN A 1 170 ? -16.324 -10.841 24.089 1.00 90.62 170 GLN A C 1
ATOM 1327 O O . GLN A 1 170 ? -15.115 -10.841 23.860 1.00 90.62 170 GLN A O 1
ATOM 1332 N N . ALA A 1 171 ? -16.994 -9.734 24.432 1.00 92.19 171 ALA A N 1
ATOM 1333 C CA . ALA A 1 171 ? -16.355 -8.427 24.589 1.00 92.19 171 ALA A CA 1
ATOM 1334 C C . ALA A 1 171 ? -15.200 -8.470 25.607 1.00 92.19 171 ALA A C 1
ATOM 1336 O O . ALA A 1 171 ? -14.075 -8.083 25.297 1.00 92.19 171 ALA A O 1
ATOM 1337 N N . LEU A 1 172 ? -15.439 -9.031 26.800 1.00 94.06 172 LEU A N 1
ATOM 1338 C CA . LEU A 1 172 ? -14.414 -9.179 27.839 1.00 94.06 172 LEU A CA 1
ATOM 1339 C C . LEU A 1 172 ? -13.246 -10.068 27.405 1.00 94.06 172 LEU A C 1
ATOM 1341 O O . LEU A 1 172 ? -12.101 -9.766 27.745 1.00 94.06 172 LEU A O 1
ATOM 1345 N N . LYS A 1 173 ? -13.513 -11.164 26.679 1.00 94.56 173 LYS A N 1
ATOM 1346 C CA . LYS A 1 173 ? -12.453 -12.020 26.123 1.00 94.56 173 LYS A CA 1
ATOM 1347 C C . LYS A 1 173 ? -11.555 -11.210 25.188 1.00 94.56 173 LYS A C 1
ATOM 1349 O O . LYS A 1 173 ? -10.336 -11.287 25.303 1.00 94.56 173 LYS A O 1
ATOM 1354 N N . LEU A 1 174 ? -12.163 -10.408 24.318 1.00 93.81 174 LEU A N 1
ATOM 1355 C CA . LEU A 1 174 ? -11.460 -9.594 23.335 1.00 93.81 174 LEU A CA 1
ATOM 1356 C C . LEU A 1 174 ? -10.622 -8.497 24.010 1.00 93.81 174 LEU A C 1
ATOM 1358 O O . LEU A 1 174 ? -9.426 -8.405 23.749 1.00 93.81 174 LEU A O 1
ATOM 1362 N N . PHE A 1 175 ? -11.193 -7.742 24.955 1.00 95.62 175 PHE A N 1
ATOM 1363 C CA . PHE A 1 175 ? -10.446 -6.708 25.682 1.00 95.62 175 PHE A CA 1
ATOM 1364 C C . PHE A 1 175 ? -9.259 -7.267 26.472 1.00 95.62 175 PHE A C 1
ATOM 1366 O O . PHE A 1 175 ? -8.196 -6.652 26.506 1.00 95.62 175 PHE A O 1
ATOM 1373 N N . LYS A 1 176 ? -9.410 -8.440 27.101 1.00 95.88 176 LYS A N 1
ATOM 1374 C CA . LYS A 1 176 ? -8.307 -9.098 27.818 1.00 95.88 176 LYS A CA 1
ATOM 1375 C C . LYS A 1 176 ? -7.202 -9.556 26.869 1.00 95.88 176 LYS A C 1
ATOM 1377 O O . LYS A 1 176 ? -6.033 -9.333 27.170 1.00 95.88 176 LYS A O 1
ATOM 1382 N N . ALA A 1 177 ? -7.569 -10.168 25.743 1.00 94.44 177 ALA A N 1
ATOM 1383 C CA . ALA A 1 177 ? -6.608 -10.604 24.735 1.00 94.44 177 ALA A CA 1
ATOM 1384 C C . ALA A 1 177 ? -5.823 -9.414 24.159 1.00 94.44 177 ALA A C 1
ATOM 1386 O O . ALA A 1 177 ? -4.601 -9.475 24.044 1.00 94.44 177 ALA A O 1
ATOM 1387 N N . GLU A 1 178 ? -6.498 -8.298 23.868 1.00 94.56 178 GLU A N 1
ATOM 1388 C CA . GLU A 1 178 ? -5.823 -7.102 23.358 1.00 94.56 178 GLU A CA 1
ATOM 1389 C C . GLU A 1 178 ? -4.967 -6.418 24.433 1.00 94.56 178 GLU A C 1
ATOM 1391 O O . GLU A 1 178 ? -3.851 -5.997 24.140 1.00 94.56 178 GLU A O 1
ATOM 1396 N N . LYS A 1 179 ? -5.402 -6.402 25.702 1.00 95.50 179 LYS A N 1
ATOM 1397 C CA . LYS A 1 179 ? -4.561 -5.942 26.821 1.00 95.50 179 LYS A CA 1
ATOM 1398 C C . LYS A 1 179 ? -3.270 -6.757 26.925 1.00 95.50 179 LYS A C 1
ATOM 1400 O O . LYS A 1 179 ? -2.202 -6.181 27.112 1.00 95.50 179 LYS A O 1
ATOM 1405 N N . GLN A 1 180 ? -3.359 -8.083 26.813 1.00 95.25 180 GLN A N 1
ATOM 1406 C CA . GLN A 1 180 ? -2.189 -8.960 26.855 1.00 95.25 180 GLN A CA 1
ATOM 1407 C C . GLN A 1 180 ? -1.245 -8.667 25.682 1.00 95.25 180 GLN A C 1
ATOM 1409 O O . GLN A 1 180 ? -0.050 -8.477 25.896 1.00 95.25 180 GLN A O 1
ATOM 1414 N N . SER A 1 181 ? -1.781 -8.528 24.466 1.00 93.38 181 SER A N 1
ATOM 1415 C CA . SER A 1 181 ? -1.006 -8.125 23.285 1.00 93.38 181 SER A CA 1
ATOM 1416 C C . SER A 1 181 ? -0.340 -6.752 23.455 1.00 93.38 181 SER A C 1
ATOM 1418 O O . SER A 1 181 ? 0.816 -6.570 23.078 1.00 93.38 181 SER A O 1
ATOM 1420 N N . ALA A 1 182 ? -1.035 -5.778 24.046 1.00 93.19 182 ALA A N 1
ATOM 1421 C CA . ALA A 1 182 ? -0.486 -4.455 24.343 1.00 93.19 182 ALA A CA 1
ATOM 1422 C C . ALA A 1 182 ? 0.606 -4.503 25.428 1.00 93.19 182 ALA A C 1
ATOM 1424 O O . ALA A 1 182 ? 1.594 -3.779 25.335 1.00 93.19 182 ALA A O 1
ATOM 1425 N N . CYS A 1 183 ? 0.473 -5.391 26.418 1.00 95.00 183 CYS A N 1
ATOM 1426 C CA . CYS A 1 183 ? 1.495 -5.639 27.437 1.00 95.00 183 CYS A CA 1
ATOM 1427 C C . CYS A 1 183 ? 2.788 -6.186 26.819 1.00 95.00 183 CYS A C 1
ATOM 1429 O O . CYS A 1 183 ? 3.862 -5.638 27.063 1.00 95.00 183 CYS A O 1
ATOM 1431 N N . MET A 1 184 ? 2.676 -7.180 25.931 1.00 93.88 184 MET A N 1
ATOM 1432 C CA . MET A 1 184 ? 3.824 -7.734 25.200 1.00 93.88 184 MET A CA 1
ATOM 1433 C C . MET A 1 184 ? 4.538 -6.677 24.346 1.00 93.88 184 MET A C 1
ATOM 1435 O O . MET A 1 184 ? 5.762 -6.679 24.254 1.00 93.88 184 MET A O 1
ATOM 1439 N N . ARG A 1 185 ? 3.782 -5.737 23.764 1.00 92.88 185 ARG A N 1
ATOM 1440 C CA . ARG A 1 185 ? 4.314 -4.609 22.979 1.00 92.88 185 ARG A CA 1
ATOM 1441 C C . ARG A 1 185 ? 4.799 -3.425 23.826 1.00 92.88 185 ARG A C 1
ATOM 1443 O O . ARG A 1 185 ? 5.305 -2.463 23.262 1.00 92.88 185 ARG A O 1
ATOM 1450 N N . LYS A 1 186 ? 4.641 -3.472 25.156 1.00 93.69 186 LYS A N 1
ATOM 1451 C CA . LYS A 1 186 ? 4.883 -2.346 26.082 1.00 93.69 186 LYS A CA 1
ATOM 1452 C C . LYS A 1 186 ? 4.086 -1.075 25.733 1.00 93.69 186 LYS A C 1
ATOM 1454 O O . LYS A 1 186 ? 4.493 0.034 26.065 1.00 93.69 186 LYS A O 1
ATOM 1459 N N . ASP A 1 187 ? 2.919 -1.235 25.112 1.00 93.25 187 ASP A N 1
ATOM 1460 C CA . ASP A 1 187 ? 2.020 -0.135 24.756 1.00 93.25 187 ASP A CA 1
ATOM 1461 C C . ASP A 1 187 ? 1.131 0.226 25.956 1.00 93.25 187 ASP A C 1
ATOM 1463 O O . ASP A 1 187 ? 0.074 -0.369 26.189 1.00 93.25 187 ASP A O 1
ATOM 1467 N N . LEU A 1 188 ? 1.602 1.170 26.774 1.00 93.94 188 LEU A N 1
ATOM 1468 C CA . LEU A 1 188 ? 0.921 1.594 28.002 1.00 93.94 188 LEU A CA 1
ATOM 1469 C C . LEU A 1 188 ? -0.393 2.336 27.738 1.00 93.94 188 LEU A C 1
ATOM 1471 O O . LEU A 1 188 ? -1.268 2.375 28.607 1.00 93.94 188 LEU A O 1
ATOM 1475 N N . GLU A 1 189 ? -0.530 2.974 26.579 1.00 93.12 189 GLU A N 1
ATOM 1476 C CA . GLU A 1 189 ? -1.748 3.698 26.232 1.00 93.12 189 GLU A CA 1
ATOM 1477 C C . GLU A 1 189 ? -2.854 2.705 25.871 1.00 93.12 189 GLU A C 1
ATOM 1479 O O . GLU A 1 189 ? -3.959 2.765 26.419 1.00 93.12 189 GLU A O 1
ATOM 1484 N N . GLN A 1 190 ? -2.533 1.719 25.032 1.00 92.94 190 GLN A N 1
ATOM 1485 C CA . GLN A 1 190 ? -3.480 0.679 24.657 1.00 92.94 190 GLN A CA 1
ATOM 1486 C C . GLN A 1 190 ? -3.861 -0.222 25.831 1.00 92.94 190 GLN A C 1
ATOM 1488 O O . GLN A 1 190 ? -5.027 -0.608 25.960 1.00 92.94 190 GLN A O 1
ATOM 1493 N N . GLN A 1 191 ? -2.918 -0.504 26.736 1.00 94.62 191 GLN A N 1
ATOM 1494 C CA . GLN A 1 191 ? -3.216 -1.194 27.992 1.00 94.62 191 GLN A CA 1
ATOM 1495 C C . GLN A 1 191 ? -4.275 -0.444 28.806 1.00 94.62 191 GLN A C 1
ATOM 1497 O O . GLN A 1 191 ? -5.280 -1.049 29.180 1.00 94.62 191 GLN A O 1
ATOM 1502 N N . ARG A 1 192 ? -4.107 0.872 29.003 1.00 94.81 192 ARG A N 1
ATOM 1503 C CA . ARG A 1 192 ? -5.076 1.715 29.724 1.00 94.81 192 ARG A CA 1
ATOM 1504 C C . ARG A 1 192 ? -6.443 1.745 29.041 1.00 94.81 192 ARG A C 1
ATOM 1506 O O . ARG A 1 192 ? -7.467 1.613 29.712 1.00 94.81 192 ARG A O 1
ATOM 1513 N N . ARG A 1 193 ? -6.488 1.848 27.706 1.00 93.12 193 ARG A N 1
ATOM 1514 C CA . ARG A 1 193 ? -7.752 1.763 26.946 1.00 93.12 193 ARG A CA 1
ATOM 1515 C C . ARG A 1 193 ? -8.474 0.437 27.199 1.00 93.12 193 ARG A C 1
ATOM 1517 O O . ARG A 1 193 ? -9.675 0.436 27.472 1.00 93.12 193 ARG A O 1
ATOM 1524 N N . CYS A 1 194 ? -7.749 -0.681 27.152 1.00 95.06 194 CYS A N 1
ATOM 1525 C CA . CYS A 1 194 ? -8.321 -2.003 27.403 1.00 95.06 194 CYS A CA 1
ATOM 1526 C C . CYS A 1 194 ? -8.758 -2.177 28.865 1.00 95.06 194 CYS A C 1
ATOM 1528 O O . CYS A 1 194 ? -9.801 -2.772 29.120 1.00 95.06 194 CYS A O 1
ATOM 1530 N N . GLU A 1 195 ? -8.004 -1.648 29.830 1.00 95.31 195 GLU A N 1
ATOM 1531 C CA . GLU A 1 195 ? -8.382 -1.659 31.249 1.00 95.31 195 GLU A CA 1
ATOM 1532 C C . GLU A 1 195 ? -9.692 -0.919 31.496 1.00 95.31 195 GLU A C 1
ATOM 1534 O O . GLU A 1 195 ? -10.607 -1.488 32.092 1.00 95.31 195 GLU A O 1
ATOM 1539 N N . ASN A 1 196 ? -9.822 0.294 30.960 1.00 93.44 196 ASN A N 1
ATOM 1540 C CA . ASN A 1 196 ? -11.051 1.076 31.057 1.00 93.44 196 ASN A CA 1
ATOM 1541 C C . ASN A 1 196 ? -12.240 0.337 30.426 1.00 93.44 196 ASN A C 1
ATOM 1543 O O . ASN A 1 196 ? -13.327 0.303 31.005 1.00 93.44 196 ASN A O 1
ATOM 1547 N N . ALA A 1 197 ? -12.030 -0.314 29.277 1.00 93.00 197 ALA A N 1
ATOM 1548 C CA . ALA A 1 197 ? -13.057 -1.124 28.627 1.00 93.00 197 ALA A CA 1
ATOM 1549 C C . ALA A 1 197 ? -13.467 -2.347 29.472 1.00 93.00 197 ALA A C 1
ATOM 1551 O O . ALA A 1 197 ? -14.656 -2.638 29.601 1.00 93.00 197 ALA A O 1
ATOM 1552 N N . ILE A 1 198 ? -12.509 -3.033 30.108 1.00 94.69 198 ILE A N 1
ATOM 1553 C CA . ILE A 1 198 ? -12.773 -4.165 31.013 1.00 94.69 198 ILE A CA 1
ATOM 1554 C C . ILE A 1 198 ? -13.549 -3.711 32.251 1.00 94.69 198 ILE A C 1
ATOM 1556 O O . ILE A 1 198 ? -14.488 -4.397 32.658 1.00 94.69 198 ILE A O 1
ATOM 1560 N N . ILE A 1 199 ? -1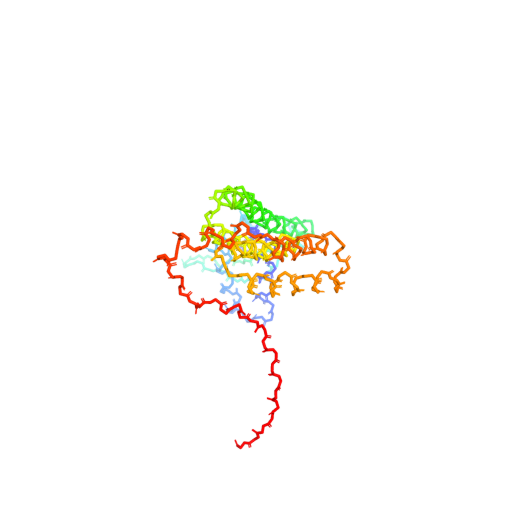3.163 -2.584 32.857 1.00 92.81 199 ILE A N 1
ATOM 1561 C CA . ILE A 1 199 ? -13.853 -2.020 34.023 1.00 92.81 199 ILE A CA 1
ATOM 1562 C C . ILE A 1 199 ? -15.296 -1.689 33.640 1.00 92.81 199 ILE A C 1
ATOM 1564 O O . ILE A 1 199 ? -16.213 -2.191 34.285 1.00 92.81 199 ILE A O 1
ATOM 1568 N N . ASN A 1 200 ? -15.505 -0.952 32.546 1.00 90.06 200 ASN A N 1
ATOM 1569 C CA . ASN A 1 200 ? -16.839 -0.586 32.069 1.00 90.06 200 ASN A CA 1
ATOM 1570 C C . ASN A 1 200 ? -17.700 -1.825 31.778 1.00 90.06 200 ASN A C 1
ATOM 1572 O O . ASN A 1 200 ? -18.821 -1.931 32.263 1.00 90.06 200 ASN A O 1
ATOM 1576 N N . ALA A 1 201 ? -17.156 -2.822 31.077 1.00 88.88 201 ALA A N 1
ATOM 1577 C CA . ALA A 1 201 ? -17.876 -4.058 30.781 1.00 88.88 201 ALA A CA 1
ATOM 1578 C C . ALA A 1 201 ? -18.297 -4.849 32.035 1.00 88.88 201 ALA A C 1
ATOM 1580 O O . ALA A 1 201 ? -19.261 -5.611 31.976 1.00 88.88 201 ALA A O 1
ATOM 1581 N N . ARG A 1 202 ? -17.586 -4.691 33.162 1.00 88.06 202 ARG A N 1
ATOM 1582 C CA . ARG A 1 202 ? -17.919 -5.333 34.445 1.00 88.06 202 ARG A CA 1
ATOM 1583 C C . ARG A 1 202 ? -18.925 -4.536 35.268 1.00 88.06 202 ARG A C 1
ATOM 1585 O O . ARG A 1 202 ? -19.758 -5.142 35.933 1.00 88.06 202 ARG A O 1
ATOM 1592 N N . THR A 1 203 ? -18.822 -3.211 35.264 1.00 85.31 203 THR A N 1
ATOM 1593 C CA . THR A 1 203 ? -19.596 -2.339 36.161 1.00 85.31 203 THR A CA 1
ATOM 1594 C C . THR A 1 203 ? -20.877 -1.805 35.532 1.00 85.31 203 THR A C 1
ATOM 1596 O O . THR A 1 203 ? -21.794 -1.411 36.251 1.00 85.31 203 THR A O 1
ATOM 1599 N N . ASN A 1 204 ? -20.981 -1.788 34.203 1.00 73.62 204 ASN A N 1
ATOM 1600 C CA . ASN A 1 204 ? -22.078 -1.116 33.524 1.00 73.62 204 ASN A CA 1
ATOM 1601 C C . ASN A 1 204 ? -23.359 -1.968 33.483 1.00 73.62 204 ASN A C 1
ATOM 1603 O O . ASN A 1 204 ? -23.560 -2.815 32.611 1.00 73.62 204 ASN A O 1
ATOM 1607 N N . THR A 1 205 ? -24.259 -1.708 34.432 1.00 59.91 205 THR A N 1
ATOM 1608 C CA . THR A 1 205 ? -25.564 -2.377 34.576 1.00 59.91 205 THR A CA 1
ATOM 1609 C C . THR A 1 205 ? -26.620 -1.888 33.577 1.00 59.91 205 THR A C 1
ATOM 1611 O O . THR A 1 205 ? -27.605 -2.590 33.344 1.00 59.91 205 THR A O 1
ATOM 1614 N N . THR A 1 206 ? -26.421 -0.726 32.941 1.00 62.44 206 THR A N 1
ATOM 1615 C CA . THR A 1 206 ? -27.401 -0.132 32.006 1.00 62.44 206 THR A CA 1
ATOM 1616 C C . THR A 1 206 ? -27.453 -0.848 30.655 1.00 62.44 206 THR A C 1
ATOM 1618 O O . THR A 1 206 ? -28.527 -1.005 30.075 1.00 62.44 206 THR A O 1
ATOM 1621 N N . LEU A 1 207 ? -26.320 -1.384 30.188 1.00 59.78 207 LEU A N 1
ATOM 1622 C CA . LEU A 1 207 ? -26.234 -2.151 28.938 1.00 59.78 207 LEU A CA 1
ATOM 1623 C C . LEU A 1 207 ? -26.981 -3.488 29.016 1.00 59.78 207 LEU A C 1
ATOM 1625 O O . LEU A 1 207 ? -27.501 -3.976 28.015 1.00 59.78 207 LEU A O 1
ATOM 1629 N N . ARG A 1 208 ? -27.122 -4.032 30.230 1.00 50.34 208 ARG A N 1
ATOM 1630 C CA . ARG A 1 208 ? -27.891 -5.250 30.510 1.00 50.34 208 ARG A CA 1
ATOM 1631 C C . ARG A 1 208 ? -29.394 -5.085 30.239 1.00 50.34 208 ARG A C 1
ATOM 1633 O O . ARG A 1 208 ? -30.038 -6.069 29.897 1.00 50.34 208 ARG A O 1
ATOM 1640 N N . ARG A 1 209 ? -29.940 -3.865 30.364 1.00 45.81 209 ARG A N 1
ATOM 1641 C CA . ARG A 1 209 ? -31.374 -3.572 30.157 1.00 45.81 209 ARG A CA 1
ATOM 1642 C C . ARG A 1 209 ? -31.733 -3.262 28.700 1.00 45.81 209 ARG A C 1
ATOM 1644 O O . ARG A 1 209 ? -32.803 -3.654 28.260 1.00 45.81 209 ARG A O 1
ATOM 1651 N N . HIS A 1 210 ? -30.861 -2.603 27.933 1.00 51.16 210 HIS A N 1
ATOM 1652 C CA . HIS A 1 210 ? -31.133 -2.302 26.513 1.00 51.16 210 HIS A CA 1
ATOM 1653 C C . HIS A 1 210 ? -30.860 -3.475 25.564 1.00 51.16 210 HIS A C 1
ATOM 1655 O O . HIS A 1 210 ? -31.529 -3.598 24.544 1.00 51.16 210 HIS A O 1
ATOM 1661 N N . ALA A 1 211 ? -29.947 -4.389 25.909 1.00 50.28 211 ALA A N 1
ATOM 1662 C CA . ALA A 1 211 ? -29.774 -5.620 25.135 1.00 50.28 211 ALA A CA 1
ATOM 1663 C C . ALA A 1 211 ? -31.042 -6.495 25.142 1.00 50.28 211 ALA A C 1
ATOM 1665 O O . ALA A 1 211 ? -31.289 -7.220 24.187 1.00 50.28 211 ALA A O 1
ATOM 1666 N N . GLN A 1 212 ? -31.865 -6.398 26.195 1.00 45.09 212 GLN A N 1
ATOM 1667 C CA . GLN A 1 212 ? -33.125 -7.134 26.320 1.00 45.09 212 GLN A CA 1
ATOM 1668 C C . GLN A 1 212 ? -34.271 -6.539 25.482 1.00 45.09 212 GLN A C 1
ATOM 1670 O O . GLN A 1 212 ? -35.197 -7.272 25.155 1.00 45.09 212 GLN A O 1
ATOM 1675 N N . SER A 1 213 ? -34.211 -5.262 25.078 1.00 46.06 213 SER A N 1
ATOM 1676 C CA . SER A 1 213 ? -35.264 -4.635 24.260 1.00 46.06 213 SER A CA 1
ATOM 1677 C C . SER A 1 213 ? -35.072 -4.810 22.747 1.00 46.06 213 SER A C 1
ATOM 1679 O O . SER A 1 213 ? -36.019 -4.610 21.997 1.00 46.06 213 SER A O 1
ATOM 1681 N N . HIS A 1 214 ? -33.880 -5.211 22.287 1.00 46.12 214 HIS A N 1
ATOM 1682 C CA . HIS A 1 214 ? -33.542 -5.380 20.861 1.00 46.12 214 HIS A CA 1
ATOM 1683 C C . HIS A 1 214 ? -33.306 -6.846 20.432 1.00 46.12 214 HIS A C 1
ATOM 1685 O O . HIS A 1 214 ? -32.757 -7.099 19.363 1.00 46.12 214 HIS A O 1
ATOM 1691 N N . VAL A 1 215 ? -33.746 -7.830 21.228 1.00 45.44 215 VAL A N 1
ATOM 1692 C CA . VAL A 1 215 ? -33.495 -9.282 21.028 1.00 45.44 215 VAL A CA 1
ATOM 1693 C C . VAL A 1 215 ? -34.090 -9.864 19.726 1.00 45.44 215 VAL A C 1
ATOM 1695 O O . VAL A 1 215 ? -33.842 -11.026 19.411 1.00 45.44 215 VAL A O 1
ATOM 1698 N N . HIS A 1 216 ? -34.826 -9.092 18.922 1.00 40.03 216 HIS A N 1
ATOM 1699 C CA . HIS A 1 216 ? -35.495 -9.634 17.737 1.00 40.03 216 HIS A CA 1
ATOM 1700 C C . HIS A 1 216 ? -34.613 -9.894 16.504 1.00 40.03 216 HIS A C 1
ATOM 1702 O O . HIS A 1 216 ? -35.049 -10.651 15.643 1.00 40.03 216 HIS A O 1
ATOM 1708 N N . ASP A 1 217 ? -33.366 -9.413 16.450 1.00 43.12 217 ASP A N 1
ATOM 1709 C CA . ASP A 1 217 ? -32.460 -9.687 15.322 1.00 43.12 217 ASP A CA 1
ATOM 1710 C C . ASP A 1 217 ? -31.231 -10.497 15.762 1.00 43.12 217 ASP A C 1
ATOM 1712 O O . ASP A 1 217 ? -30.169 -9.966 16.099 1.00 43.12 217 ASP A O 1
ATOM 1716 N N . ARG A 1 218 ? -31.362 -11.830 15.753 1.00 40.53 218 ARG A N 1
ATOM 1717 C CA . ARG A 1 218 ? -30.232 -12.751 15.960 1.00 40.53 218 ARG A CA 1
ATOM 1718 C C . ARG A 1 218 ? -29.219 -12.608 14.817 1.00 40.53 218 ARG A C 1
ATOM 1720 O O . ARG A 1 218 ? -29.521 -12.924 13.670 1.00 40.53 218 ARG A O 1
ATOM 1727 N N . MET A 1 219 ? -27.991 -12.195 15.136 1.00 42.81 219 MET A N 1
ATOM 1728 C CA . MET A 1 219 ? -26.857 -12.270 14.206 1.00 42.81 219 MET A CA 1
ATOM 1729 C C . MET A 1 219 ? -26.395 -13.729 14.017 1.00 42.81 219 MET A C 1
ATOM 1731 O O . MET A 1 219 ? -26.250 -14.443 15.01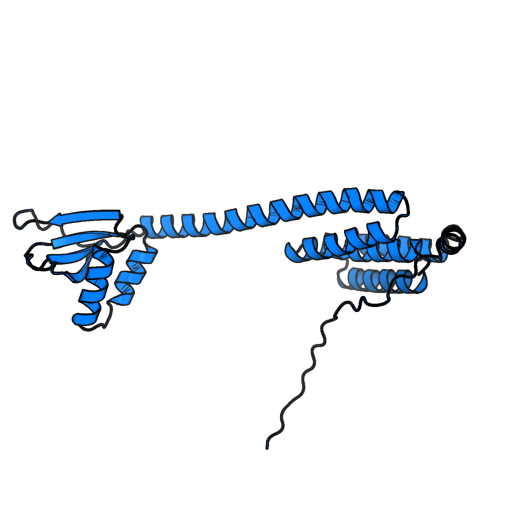3 1.00 42.81 219 MET A O 1
ATOM 1735 N N . PRO A 1 220 ? -26.094 -14.174 12.782 1.00 40.16 220 PRO A N 1
ATOM 1736 C CA . PRO A 1 220 ? -25.460 -15.466 12.552 1.00 40.16 220 PRO A CA 1
ATOM 1737 C C . PRO A 1 220 ? -24.031 -15.484 13.121 1.00 40.16 220 PRO A C 1
ATOM 1739 O O . PRO A 1 220 ? -23.213 -14.600 12.858 1.00 40.16 220 PRO A O 1
ATOM 1742 N N . GLN A 1 221 ? -23.750 -16.506 13.932 1.00 40.41 221 GLN A N 1
ATOM 1743 C CA . GLN A 1 221 ? -22.447 -16.803 14.525 1.00 40.41 221 GLN A CA 1
ATOM 1744 C C . GLN A 1 221 ? -21.515 -17.434 13.480 1.00 40.41 221 GLN A C 1
ATOM 1746 O O . GLN A 1 221 ? -21.349 -18.646 13.450 1.00 40.41 221 GLN A O 1
ATOM 1751 N N . GLN A 1 222 ? -20.899 -16.633 12.616 1.00 40.28 222 GLN A N 1
ATOM 1752 C CA . GLN A 1 222 ? -19.793 -17.094 11.769 1.00 40.28 222 GLN A CA 1
ATOM 1753 C C . GLN A 1 222 ? -18.792 -15.955 11.584 1.00 40.28 222 GLN A C 1
ATOM 1755 O O . GLN A 1 222 ? -18.788 -15.270 10.572 1.00 40.28 222 GLN A O 1
ATOM 1760 N N . TRP A 1 223 ? -17.955 -15.724 12.595 1.00 42.59 223 TRP A N 1
ATOM 1761 C CA . TRP A 1 223 ? -16.770 -14.871 12.462 1.00 42.59 223 TRP A CA 1
ATOM 1762 C C . TRP A 1 223 ? -15.622 -15.509 13.239 1.00 42.59 223 TRP A C 1
ATOM 1764 O O . TRP A 1 223 ? -15.192 -15.027 14.288 1.00 42.59 223 TRP A O 1
ATOM 1774 N N . GLU A 1 224 ? -15.159 -16.650 12.732 1.00 37.06 224 GLU A N 1
ATOM 1775 C CA . GLU A 1 224 ? -13.825 -17.140 13.044 1.00 37.06 224 GLU A CA 1
ATOM 1776 C C . GLU A 1 224 ? -12.831 -16.197 12.365 1.00 37.06 224 GLU A C 1
ATOM 1778 O O . GLU A 1 224 ? -12.655 -16.191 11.149 1.00 37.06 224 GLU A O 1
ATOM 1783 N N . LEU A 1 225 ? -12.208 -15.340 13.173 1.00 40.34 225 LEU A N 1
ATOM 1784 C CA . LEU A 1 225 ? -10.937 -14.725 12.825 1.00 40.34 225 LEU A CA 1
ATOM 1785 C C . LEU A 1 225 ? -9.958 -15.879 12.591 1.00 40.34 225 LEU A C 1
ATOM 1787 O O . LEU A 1 225 ? -9.488 -16.477 13.559 1.00 40.34 225 LEU A O 1
ATOM 1791 N N . GLY A 1 226 ? -9.721 -16.214 11.320 1.00 32.59 226 GLY A N 1
ATOM 1792 C CA . GLY A 1 226 ? -8.746 -17.206 10.880 1.00 32.59 226 GLY A CA 1
ATOM 1793 C C . GLY A 1 226 ? -7.369 -16.858 11.431 1.00 32.59 226 GLY A C 1
ATOM 1794 O O . GLY A 1 226 ? -6.635 -16.053 10.864 1.00 32.59 226 GLY A O 1
ATOM 1795 N N . GLY A 1 227 ? -7.067 -17.429 12.592 1.00 32.44 227 GLY A N 1
ATOM 1796 C CA . GLY A 1 227 ? -5.770 -17.377 13.227 1.00 32.44 227 GLY A CA 1
ATOM 1797 C C . GLY A 1 227 ? -4.829 -18.334 12.517 1.00 32.44 227 GLY A C 1
ATOM 1798 O O . GLY A 1 227 ? -5.155 -19.499 12.295 1.00 32.44 227 GLY A O 1
ATOM 1799 N N . CYS A 1 228 ? -3.654 -17.814 12.188 1.00 36.84 228 CYS A N 1
ATOM 1800 C CA . CYS A 1 228 ? -2.472 -18.556 11.794 1.00 36.84 228 CYS A CA 1
ATOM 1801 C C . CYS A 1 228 ? -2.321 -19.835 12.633 1.00 36.84 228 CYS A C 1
ATOM 1803 O O . CYS A 1 228 ? -2.044 -19.767 13.830 1.00 36.84 228 CYS A O 1
ATOM 1805 N N . THR A 1 229 ? -2.460 -20.998 12.002 1.00 33.19 229 THR A N 1
ATOM 1806 C CA . THR A 1 229 ? -1.930 -22.256 12.525 1.00 33.19 229 THR A CA 1
ATOM 1807 C C . THR A 1 229 ? -0.716 -22.620 11.685 1.00 33.19 229 THR A C 1
ATOM 1809 O O . THR A 1 229 ? -0.797 -23.178 10.598 1.00 33.19 229 THR A O 1
ATOM 1812 N N . SER A 1 230 ? 0.448 -22.236 12.197 1.00 39.03 230 SER A N 1
ATOM 1813 C CA . SER A 1 230 ? 1.717 -22.872 11.874 1.00 39.03 230 SER A CA 1
ATOM 1814 C C . SER A 1 230 ? 1.675 -24.306 12.406 1.00 39.03 230 SER A C 1
ATOM 1816 O O . SER A 1 230 ? 1.697 -24.508 13.621 1.00 39.03 230 SER A O 1
ATOM 1818 N N . GLY A 1 231 ? 1.600 -25.285 11.507 1.00 29.36 231 GLY A N 1
ATOM 1819 C CA . GLY A 1 231 ? 1.691 -26.709 11.815 1.00 29.36 231 GLY A CA 1
ATOM 1820 C C . GLY A 1 231 ? 2.787 -27.361 10.981 1.00 29.36 231 GLY A C 1
ATOM 1821 O O . GLY A 1 231 ? 2.567 -27.708 9.827 1.00 29.36 231 GLY A O 1
ATOM 1822 N N . ASN A 1 232 ? 3.969 -27.511 11.577 1.00 34.44 232 ASN A N 1
ATOM 1823 C CA . ASN A 1 232 ? 5.011 -28.428 11.119 1.00 34.44 232 ASN A CA 1
ATOM 1824 C C . ASN A 1 232 ? 4.588 -29.878 11.418 1.00 34.44 232 ASN A C 1
ATOM 1826 O O . ASN A 1 232 ? 4.191 -30.171 12.542 1.00 34.44 232 ASN A O 1
ATOM 1830 N N . SER A 1 233 ? 4.748 -30.782 10.452 1.00 33.88 233 SER A N 1
ATOM 1831 C CA . SER A 1 233 ? 5.081 -32.214 10.632 1.00 33.88 233 SER A CA 1
ATOM 1832 C C . SER A 1 233 ? 5.386 -32.790 9.238 1.00 33.88 233 SER A C 1
ATOM 1834 O O . SER A 1 233 ? 4.558 -32.729 8.340 1.00 33.88 233 SER A O 1
ATOM 1836 N N . SER A 1 234 ? 6.662 -32.960 8.885 1.00 33.41 234 SER A N 1
ATOM 1837 C CA . SER A 1 234 ? 7.451 -34.202 8.992 1.00 33.41 234 SER A CA 1
ATOM 1838 C C . SER A 1 234 ? 6.956 -35.362 8.113 1.00 33.41 234 SER A C 1
ATOM 1840 O O . SER A 1 234 ? 5.955 -35.993 8.420 1.00 33.41 234 SER A O 1
ATOM 1842 N N . VAL A 1 235 ? 7.738 -35.636 7.060 1.00 36.12 235 VAL A N 1
ATOM 1843 C CA . VAL A 1 235 ? 8.240 -36.950 6.605 1.00 36.12 235 VAL A CA 1
ATOM 1844 C C . VAL A 1 235 ? 7.365 -38.179 6.898 1.00 36.12 235 VAL A C 1
ATOM 1846 O O . VAL A 1 235 ? 7.258 -38.604 8.043 1.00 36.12 235 VAL A O 1
ATOM 1849 N N . THR A 1 236 ? 6.912 -38.864 5.845 1.00 34.44 236 THR A N 1
ATOM 1850 C CA . THR A 1 236 ? 7.137 -40.313 5.671 1.00 34.44 236 THR A CA 1
ATOM 1851 C C . THR A 1 236 ? 6.867 -40.744 4.231 1.00 34.44 236 THR A C 1
ATOM 1853 O O . THR A 1 236 ? 5.948 -40.275 3.567 1.00 34.44 236 THR A O 1
ATOM 1856 N N . SER A 1 237 ? 7.764 -41.599 3.767 1.00 36.53 237 SER A N 1
ATOM 1857 C CA . SER A 1 237 ? 7.845 -42.289 2.489 1.00 36.53 237 SER A CA 1
ATOM 1858 C C . SER A 1 237 ? 6.776 -43.370 2.321 1.00 36.53 237 SER A C 1
ATOM 1860 O O . SER A 1 237 ? 6.481 -44.096 3.270 1.00 36.53 237 SER A O 1
ATOM 1862 N N . ALA A 1 238 ? 6.316 -43.533 1.081 1.00 38.97 238 ALA A N 1
ATOM 1863 C CA . ALA A 1 238 ? 6.083 -44.809 0.404 1.00 38.97 238 ALA A CA 1
ATOM 1864 C C . ALA A 1 238 ? 6.177 -44.567 -1.108 1.00 38.97 238 ALA A C 1
ATOM 1866 O O . ALA A 1 238 ?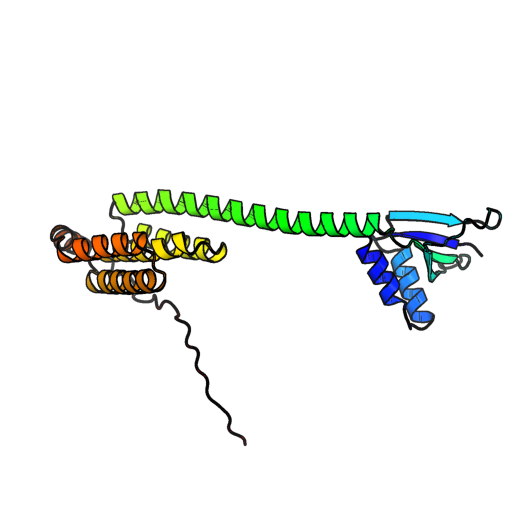 5.609 -43.546 -1.561 1.00 38.97 238 ALA A O 1
#

pLDDT: mean 80.24, std 19.03, range [29.36, 97.69]

Radius of gyration: 32.81 Å; chains: 1; bounding box: 70×57×88 Å

Foldseek 3Di:
DKEKEFEWPAQVVVVVLVVQQPPDDQVSLQVSLVCRVPPPGGPDIDIDDPDDPCPPLVFKDFRHWYDDVPHDIYTYIYGHDDPVRNVVRVVVVVVVVVVVVVVLLVVLVVLLVVLCVVLVVCLVVLVLVSNLVSLVVSLVSCVVNPNVVSNLVSLLSNLSSCLLLVVLVVSLVSLVVSLVVCVVVVPPVSVVSSVVSNVCSVPPPPSVVVNVVPVPDDDDPDDDPPDDDPDDDDDDDD